Protein AF-A0A7Y0FY25-F1 (afdb_monomer_lite)

Foldseek 3Di:
DDQDPLRVLLLVLLVLLLVLLVVVVPDPDFCPLVLSSLQSLLSSLLSLLVSLVVVLPDDVVNCCDPQHPRALLSSVQVNVVSPQFAALLLLLLSLLSRPCRVVVCSPVPADQDPLGGQPQRPSNDRSVSSSQSSLLSSCSSVVHSPVVCVVSPDPDPGDRDDRDDRPDGDHPVSSVVSNVVSVVVRVVSNVVSVVVSVVVVVVVVD

Structure (mmCIF, N/CA/C/O backbone):
data_AF-A0A7Y0FY25-F1
#
_entry.id   AF-A0A7Y0FY25-F1
#
loop_
_atom_site.group_PDB
_atom_site.id
_atom_site.type_symbol
_atom_site.label_atom_id
_atom_site.label_alt_id
_atom_site.label_comp_id
_atom_site.label_asym_id
_atom_site.label_entity_id
_atom_site.label_seq_id
_atom_site.pdbx_PDB_ins_code
_atom_site.Cartn_x
_atom_site.Cartn_y
_atom_site.Cartn_z
_atom_site.occupancy
_atom_site.B_iso_or_equiv
_atom_site.auth_seq_id
_atom_site.auth_comp_id
_atom_site.auth_asym_id
_atom_site.auth_atom_id
_atom_site.pdbx_PDB_model_num
ATOM 1 N N . MET A 1 1 ? -28.761 5.524 0.143 1.00 46.41 1 MET A N 1
ATOM 2 C CA . MET A 1 1 ? -27.786 5.400 1.252 1.00 46.41 1 MET A CA 1
ATOM 3 C C . MET A 1 1 ? -26.645 6.373 0.974 1.00 46.41 1 MET A C 1
ATOM 5 O O . MET A 1 1 ? -26.103 6.305 -0.122 1.00 46.41 1 MET A O 1
ATOM 9 N N . LYS A 1 2 ? -26.330 7.323 1.867 1.00 54.19 2 LYS A N 1
ATOM 10 C CA . LYS A 1 2 ? -25.178 8.223 1.665 1.00 54.19 2 LYS A CA 1
ATOM 11 C C . LYS A 1 2 ? -23.893 7.428 1.915 1.00 54.19 2 LYS A C 1
ATOM 13 O O . LYS A 1 2 ? -23.775 6.798 2.961 1.00 54.19 2 LYS A O 1
ATOM 18 N N . THR A 1 3 ? -22.966 7.421 0.962 1.00 73.25 3 THR A N 1
ATOM 19 C CA . THR A 1 3 ? -21.646 6.801 1.146 1.00 73.25 3 THR A CA 1
ATOM 20 C C . THR A 1 3 ? -20.878 7.590 2.205 1.00 73.25 3 THR A C 1
ATOM 22 O O . THR A 1 3 ? -20.807 8.815 2.110 1.00 73.25 3 THR A O 1
ATOM 25 N N . SER A 1 4 ? -20.324 6.913 3.214 1.00 86.06 4 SER A N 1
ATOM 26 C CA . SER A 1 4 ? -19.462 7.564 4.205 1.00 86.06 4 SER A CA 1
ATOM 27 C C . SER A 1 4 ? -18.198 8.116 3.540 1.00 86.06 4 SER A C 1
ATOM 29 O O . SER A 1 4 ? -17.791 7.665 2.467 1.00 86.06 4 SER A O 1
ATOM 31 N N . VAL A 1 5 ? -17.545 9.084 4.181 1.00 86.38 5 VAL A N 1
ATOM 32 C CA . VAL A 1 5 ? -16.272 9.638 3.695 1.00 86.38 5 VAL A CA 1
ATOM 33 C C . VAL A 1 5 ? -15.203 8.540 3.570 1.00 86.38 5 VAL A C 1
ATOM 35 O O . VAL A 1 5 ? -14.502 8.479 2.559 1.00 86.38 5 VAL A O 1
ATOM 38 N N . ALA A 1 6 ? -15.133 7.628 4.547 1.00 89.06 6 ALA A N 1
ATOM 39 C CA . ALA A 1 6 ? -14.277 6.441 4.502 1.00 89.06 6 ALA A CA 1
ATOM 40 C C . ALA A 1 6 ? -14.607 5.547 3.293 1.00 89.06 6 ALA A C 1
ATOM 42 O O . ALA A 1 6 ? -13.729 5.240 2.486 1.00 89.06 6 ALA A O 1
ATOM 43 N N . GLY A 1 7 ? -15.889 5.224 3.088 1.00 88.38 7 GLY A N 1
ATOM 44 C CA . GLY A 1 7 ? -16.336 4.394 1.968 1.00 88.38 7 GLY A CA 1
ATOM 45 C C . GLY A 1 7 ? -16.071 5.024 0.596 1.00 88.38 7 GLY A C 1
ATOM 46 O O . GLY A 1 7 ? -15.719 4.322 -0.357 1.00 88.38 7 GLY A O 1
ATOM 47 N N . TYR A 1 8 ? -16.190 6.350 0.477 1.00 90.75 8 TYR A N 1
ATOM 48 C CA . TYR A 1 8 ? -15.835 7.060 -0.751 1.00 90.75 8 TYR A CA 1
ATOM 49 C C . TYR A 1 8 ? -14.328 6.986 -1.011 1.00 90.75 8 TYR A C 1
ATOM 51 O O . TYR A 1 8 ? -13.914 6.661 -2.123 1.00 90.75 8 TYR A O 1
ATOM 59 N N . ARG A 1 9 ? -13.504 7.202 0.020 1.00 93.38 9 ARG A N 1
ATOM 60 C CA . ARG A 1 9 ? -12.042 7.151 -0.088 1.00 93.38 9 ARG A CA 1
ATOM 61 C C . ARG A 1 9 ? -11.535 5.750 -0.453 1.00 93.38 9 ARG A C 1
ATOM 63 O O . ARG A 1 9 ? -10.711 5.635 -1.360 1.00 93.38 9 ARG A O 1
ATOM 70 N N . LEU A 1 10 ? -12.109 4.697 0.133 1.00 94.12 10 LEU A N 1
ATOM 71 C CA . LEU A 1 10 ? -11.835 3.308 -0.256 1.00 94.12 10 LEU A CA 1
ATOM 72 C C . LEU A 1 10 ? -12.249 3.025 -1.711 1.00 94.12 10 LEU A C 1
ATOM 74 O O . LEU A 1 10 ? -11.535 2.350 -2.447 1.00 94.12 10 LEU A O 1
ATOM 78 N N . SER A 1 11 ? -13.368 3.597 -2.167 1.00 92.38 11 SER A N 1
ATOM 79 C CA . SER A 1 11 ? -13.794 3.462 -3.567 1.00 92.38 11 SER A CA 1
ATOM 80 C C . SER A 1 11 ? -12.802 4.109 -4.541 1.00 92.38 11 SER A C 1
ATOM 82 O O . SER A 1 11 ? -12.607 3.595 -5.639 1.00 92.38 11 SER A O 1
ATOM 84 N N . ILE A 1 12 ? -12.160 5.223 -4.165 1.00 94.62 12 ILE A N 1
ATOM 85 C CA . ILE A 1 12 ? -11.091 5.831 -4.973 1.00 94.62 12 ILE A CA 1
ATOM 86 C C . ILE A 1 12 ? -9.836 4.953 -4.948 1.00 94.62 12 ILE A C 1
ATOM 88 O O . ILE A 1 12 ? -9.265 4.707 -6.009 1.00 94.62 12 ILE A O 1
ATOM 92 N N . ALA A 1 13 ? -9.440 4.438 -3.778 1.00 96.50 13 ALA A N 1
ATOM 93 C CA . ALA A 1 13 ? -8.313 3.510 -3.654 1.00 96.50 13 ALA A CA 1
ATOM 94 C C . ALA A 1 13 ? -8.457 2.316 -4.614 1.00 96.50 13 ALA A C 1
ATOM 96 O O . ALA A 1 13 ? -7.538 1.988 -5.362 1.00 96.50 13 ALA A O 1
ATOM 97 N N . MET A 1 14 ? -9.664 1.747 -4.672 1.00 94.19 14 MET A N 1
ATOM 98 C CA . MET A 1 14 ? -9.994 0.660 -5.586 1.00 94.19 14 MET A CA 1
ATOM 99 C C . MET A 1 14 ? -9.879 1.057 -7.063 1.00 94.19 14 MET A C 1
ATOM 101 O O . MET A 1 14 ? -9.397 0.271 -7.869 1.00 94.19 14 MET A O 1
ATOM 105 N N . ARG A 1 15 ? -10.279 2.276 -7.448 1.00 93.69 15 ARG A N 1
ATOM 106 C CA . ARG A 1 15 ? -10.126 2.752 -8.839 1.00 93.69 15 ARG A CA 1
ATOM 107 C C . ARG A 1 15 ? -8.656 2.866 -9.242 1.00 93.69 15 ARG A C 1
ATOM 109 O O . ARG A 1 15 ? -8.313 2.488 -10.360 1.00 93.69 15 ARG A O 1
ATOM 116 N N . TYR A 1 16 ? -7.799 3.346 -8.339 1.00 96.62 16 TYR A N 1
ATOM 117 C CA . TYR A 1 16 ? -6.353 3.394 -8.571 1.00 96.62 16 TYR A CA 1
ATOM 118 C C . TYR A 1 16 ? -5.764 1.992 -8.744 1.00 96.62 16 TYR A C 1
ATOM 120 O O . TYR A 1 16 ? -5.095 1.736 -9.743 1.00 96.62 16 TYR A O 1
ATOM 128 N N . TRP A 1 17 ? -6.080 1.068 -7.834 1.00 95.62 17 TRP A N 1
ATOM 129 C CA . TRP A 1 17 ? -5.620 -0.320 -7.931 1.00 95.62 17 TRP A CA 1
ATOM 130 C C . TRP A 1 17 ? -6.126 -1.016 -9.201 1.00 95.62 17 TRP A C 1
ATOM 132 O O . TRP A 1 17 ? -5.357 -1.652 -9.917 1.00 95.62 17 TRP A O 1
ATOM 142 N N . HIS A 1 18 ? -7.402 -0.830 -9.542 1.00 93.56 18 HIS A N 1
ATOM 143 C CA . HIS A 1 18 ? -7.990 -1.378 -10.761 1.00 93.56 18 HIS A CA 1
ATOM 144 C C . HIS A 1 18 ? -7.296 -0.849 -12.023 1.00 93.56 18 HIS A C 1
ATOM 146 O O . HIS A 1 18 ? -7.063 -1.605 -12.962 1.00 93.56 18 HIS A O 1
ATOM 152 N N . SER A 1 19 ? -6.927 0.433 -12.036 1.00 94.06 19 SER A N 1
ATOM 153 C CA . SER A 1 19 ? -6.164 1.024 -13.141 1.00 94.06 19 SER A CA 1
ATOM 154 C C . SER A 1 19 ? -4.760 0.420 -13.234 1.00 94.06 19 SER A C 1
ATOM 156 O O . SER A 1 19 ? -4.313 0.095 -14.330 1.00 94.06 19 SER A O 1
ATOM 158 N N . ALA A 1 20 ? -4.091 0.197 -12.094 1.00 93.62 20 ALA A N 1
ATOM 159 C CA . ALA A 1 20 ? -2.784 -0.464 -12.060 1.00 93.62 20 ALA A CA 1
ATOM 160 C C . ALA A 1 20 ? -2.860 -1.880 -12.642 1.00 93.62 20 ALA A C 1
ATOM 162 O O . ALA A 1 20 ? -2.018 -2.267 -13.446 1.00 93.62 20 ALA A O 1
ATOM 163 N N . ARG A 1 21 ? -3.920 -2.622 -12.307 1.00 91.75 21 ARG A N 1
ATOM 164 C CA . ARG A 1 21 ? -4.170 -3.955 -12.859 1.00 91.75 21 ARG A CA 1
ATOM 165 C C . ARG A 1 21 ? -4.294 -3.955 -14.385 1.00 91.75 21 ARG A C 1
ATOM 167 O O . ARG A 1 21 ? -3.746 -4.845 -15.026 1.00 91.75 21 ARG A O 1
ATOM 174 N N . ILE A 1 22 ? -5.007 -2.985 -14.962 1.00 92.06 22 ILE A N 1
ATOM 175 C CA . ILE A 1 22 ? -5.156 -2.870 -16.423 1.00 92.06 22 ILE A CA 1
ATOM 176 C C . ILE A 1 22 ? -3.796 -2.612 -17.076 1.00 92.06 22 ILE A C 1
ATOM 178 O O . ILE A 1 22 ? -3.463 -3.270 -18.058 1.00 92.06 22 ILE A O 1
ATOM 182 N N . ILE A 1 23 ? -3.001 -1.691 -16.524 1.00 91.50 23 ILE A N 1
ATOM 183 C CA . ILE A 1 23 ? -1.662 -1.390 -17.049 1.00 91.50 23 ILE A CA 1
ATOM 184 C C . ILE A 1 23 ? -0.772 -2.629 -16.984 1.00 91.50 23 ILE A C 1
ATOM 186 O O . ILE A 1 23 ? -0.148 -2.980 -17.981 1.00 91.50 23 ILE A O 1
ATOM 190 N N . LEU A 1 24 ? -0.757 -3.324 -15.844 1.00 89.81 24 LEU A N 1
ATOM 191 C CA . LEU A 1 24 ? 0.065 -4.517 -15.662 1.00 89.81 24 LEU A CA 1
ATOM 192 C C . LEU A 1 24 ? -0.304 -5.625 -16.657 1.00 89.81 24 LEU A C 1
ATOM 194 O O . LEU A 1 24 ? 0.580 -6.257 -17.221 1.00 89.81 24 LEU A O 1
ATOM 198 N N . ALA A 1 25 ? -1.597 -5.825 -16.925 1.00 89.50 25 ALA A N 1
ATOM 199 C CA . ALA A 1 25 ? -2.067 -6.809 -17.900 1.00 89.50 25 ALA A CA 1
ATOM 200 C C . ALA A 1 25 ? -1.692 -6.470 -19.356 1.00 89.50 25 ALA A C 1
ATOM 202 O O . ALA A 1 25 ? -1.719 -7.351 -20.211 1.00 89.50 25 ALA A O 1
ATOM 203 N N . ASN A 1 26 ? -1.350 -5.209 -19.637 1.00 89.00 26 ASN A N 1
ATOM 204 C CA . ASN A 1 26 ? -0.989 -4.720 -20.968 1.00 89.00 26 ASN A CA 1
ATOM 205 C C . ASN A 1 26 ? 0.505 -4.368 -21.095 1.00 89.00 26 ASN A C 1
ATOM 207 O O . ASN A 1 26 ? 0.910 -3.816 -22.118 1.00 89.00 26 ASN A O 1
ATOM 211 N N . GLN A 1 27 ? 1.333 -4.668 -20.086 1.00 86.75 27 GLN A N 1
ATOM 212 C CA . GLN A 1 27 ? 2.776 -4.446 -20.178 1.00 86.75 27 GLN A CA 1
ATOM 213 C C . GLN A 1 27 ? 3.403 -5.430 -21.174 1.00 86.75 27 GLN A C 1
ATOM 215 O O . GLN A 1 27 ? 3.126 -6.630 -21.140 1.00 86.75 27 GLN A O 1
ATOM 220 N N . ILE A 1 28 ? 4.272 -4.934 -22.052 1.00 85.94 28 ILE A N 1
ATOM 221 C CA . ILE A 1 28 ? 5.017 -5.774 -22.997 1.00 85.94 28 ILE A CA 1
ATOM 222 C C . ILE A 1 28 ? 6.287 -6.286 -22.318 1.00 85.94 28 ILE A C 1
ATOM 224 O O . ILE A 1 28 ? 6.719 -7.417 -22.555 1.00 85.94 28 ILE A O 1
ATOM 228 N N . ARG A 1 29 ? 6.901 -5.451 -21.471 1.00 82.00 29 ARG A N 1
ATOM 229 C CA . ARG A 1 29 ? 8.107 -5.794 -20.711 1.00 82.00 29 ARG A CA 1
ATOM 230 C C . ARG A 1 29 ? 7.885 -5.584 -19.226 1.00 82.00 29 ARG A C 1
ATOM 232 O O . ARG A 1 29 ? 7.163 -4.683 -18.810 1.00 82.00 29 ARG A O 1
ATOM 239 N N . GLN A 1 30 ? 8.575 -6.394 -18.432 1.00 74.75 30 GLN A N 1
ATOM 240 C CA . GLN A 1 30 ? 8.626 -6.197 -16.992 1.00 74.75 30 GLN A CA 1
ATOM 241 C C . GLN A 1 30 ? 9.133 -4.784 -16.682 1.00 74.75 30 GLN A C 1
ATOM 243 O O . GLN A 1 30 ? 10.139 -4.351 -17.252 1.00 74.75 30 GLN A O 1
ATOM 248 N N . SER A 1 31 ? 8.430 -4.084 -15.790 1.00 73.06 31 SER A N 1
ATOM 249 C CA . SER A 1 31 ? 8.782 -2.731 -15.351 1.00 73.06 31 SER A CA 1
ATOM 250 C C . SER A 1 31 ? 8.791 -1.676 -16.469 1.00 73.06 31 SER A C 1
ATOM 252 O O . SER A 1 31 ? 9.374 -0.610 -16.301 1.00 73.06 31 SER A O 1
ATOM 254 N N . GLU A 1 32 ? 8.124 -1.925 -17.604 1.00 79.25 32 GLU A N 1
ATOM 255 C CA . GLU A 1 32 ? 7.934 -0.920 -18.666 1.00 79.25 32 GLU A CA 1
ATOM 256 C C . GLU A 1 32 ? 7.171 0.310 -18.162 1.00 79.25 32 GLU A C 1
ATOM 258 O O . GLU A 1 32 ? 7.456 1.440 -18.548 1.00 79.25 32 GLU A O 1
ATOM 263 N N . PHE A 1 33 ? 6.220 0.075 -17.260 1.00 84.38 33 PHE A N 1
ATOM 264 C CA . PHE A 1 33 ? 5.341 1.085 -16.682 1.00 84.38 33 PHE A CA 1
ATOM 265 C C . PHE A 1 33 ? 5.648 1.329 -15.205 1.00 84.38 33 PHE A C 1
ATOM 267 O O . PHE A 1 33 ? 4.741 1.575 -14.413 1.00 84.38 33 PHE A O 1
ATOM 274 N N . LEU A 1 34 ? 6.923 1.245 -14.834 1.00 83.06 34 LEU A N 1
ATOM 275 C CA . LEU A 1 34 ? 7.387 1.283 -13.453 1.00 83.06 34 LEU A CA 1
ATOM 276 C C . LEU A 1 34 ? 6.848 2.487 -12.657 1.00 83.06 34 LEU A C 1
ATOM 278 O O . LEU A 1 34 ? 6.203 2.316 -11.622 1.00 83.06 34 LEU A O 1
ATOM 282 N N . GLU A 1 35 ? 7.077 3.706 -13.144 1.00 86.44 35 GLU A N 1
ATOM 283 C CA . GLU A 1 35 ? 6.637 4.942 -12.495 1.00 86.44 35 GLU A CA 1
ATOM 284 C C . GLU A 1 35 ? 5.105 5.042 -12.406 1.00 86.44 35 GLU A C 1
ATOM 286 O O . GLU A 1 35 ? 4.590 5.208 -11.293 1.00 86.44 35 GLU A O 1
ATOM 291 N N . PRO A 1 36 ? 4.331 4.898 -13.504 1.00 90.69 36 PRO A N 1
ATOM 292 C CA . PRO A 1 36 ? 2.876 4.968 -13.415 1.00 90.69 36 PRO A CA 1
ATOM 293 C C . PRO A 1 36 ? 2.271 3.842 -12.565 1.00 90.69 36 PRO A C 1
ATOM 295 O O . PRO A 1 36 ? 1.351 4.114 -11.793 1.00 90.69 36 PRO A O 1
ATOM 298 N N . LEU A 1 37 ? 2.787 2.609 -12.623 1.00 91.25 37 LEU A N 1
ATOM 299 C CA . LEU A 1 37 ? 2.332 1.524 -11.743 1.00 91.25 37 LEU A CA 1
ATOM 300 C C . LEU A 1 37 ? 2.618 1.847 -10.276 1.00 91.25 37 LEU A C 1
ATOM 302 O O . LEU A 1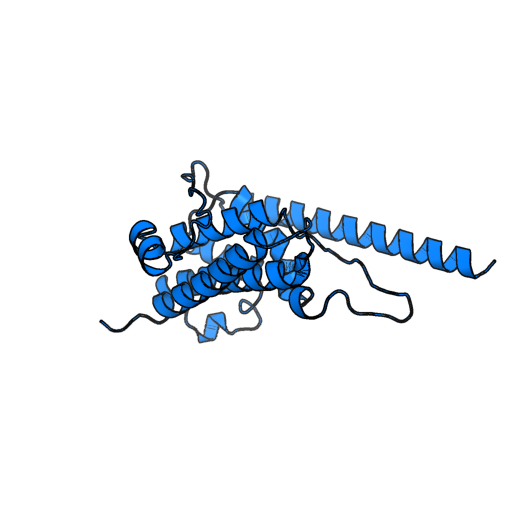 37 ? 1.703 1.796 -9.449 1.00 91.25 37 LEU A O 1
ATOM 306 N N . GLY A 1 38 ? 3.845 2.266 -9.961 1.00 90.00 38 GLY A N 1
ATOM 307 C CA . GLY A 1 38 ? 4.227 2.687 -8.616 1.00 90.00 38 GLY A CA 1
ATOM 308 C C . GLY A 1 38 ? 3.358 3.834 -8.093 1.00 90.00 38 GLY A C 1
ATOM 309 O O . GLY A 1 38 ? 2.955 3.830 -6.927 1.00 90.00 38 GLY A O 1
ATOM 310 N N . PHE A 1 39 ? 3.012 4.803 -8.946 1.00 92.19 39 PHE A N 1
ATOM 311 C CA . PHE A 1 39 ? 2.122 5.908 -8.586 1.00 92.19 39 PHE A CA 1
ATOM 312 C C . PHE A 1 39 ? 0.722 5.403 -8.233 1.00 92.19 39 PHE A C 1
ATOM 314 O O . PHE A 1 39 ? 0.190 5.749 -7.177 1.00 92.19 39 PHE A O 1
ATOM 321 N N . LEU A 1 40 ? 0.127 4.575 -9.094 1.00 95.50 40 LEU A N 1
ATOM 322 C CA . LEU A 1 40 ? -1.225 4.056 -8.889 1.00 95.50 40 LEU A CA 1
ATOM 323 C C . LEU A 1 40 ? -1.304 3.181 -7.630 1.00 95.50 40 LEU A C 1
ATOM 325 O O . LEU A 1 40 ? -2.227 3.345 -6.831 1.00 95.50 40 LEU A O 1
ATOM 329 N N . LEU A 1 41 ? -0.323 2.302 -7.411 1.00 95.00 41 LEU A N 1
ATOM 330 C CA . LEU A 1 41 ? -0.272 1.428 -6.236 1.00 95.00 41 LEU A CA 1
ATOM 331 C C . LEU A 1 41 ? -0.002 2.207 -4.940 1.00 95.00 41 LEU A C 1
ATOM 333 O O . LEU A 1 41 ? -0.662 1.954 -3.927 1.00 95.00 41 LEU A O 1
ATOM 337 N N . GLY A 1 42 ? 0.888 3.204 -4.971 1.00 94.00 42 GLY A N 1
ATOM 338 C CA . GLY A 1 42 ? 1.130 4.104 -3.838 1.00 94.00 42 GLY A CA 1
ATOM 339 C C . GLY A 1 42 ? -0.118 4.904 -3.454 1.00 94.00 42 GLY A C 1
ATOM 340 O O . GLY A 1 42 ? -0.500 4.941 -2.284 1.00 94.00 42 GLY A O 1
ATOM 341 N N . MET A 1 43 ? -0.824 5.463 -4.444 1.00 95.75 43 MET A N 1
ATOM 342 C CA . MET A 1 43 ? -2.083 6.187 -4.229 1.00 95.75 43 MET A CA 1
ATOM 343 C C . MET A 1 43 ? -3.203 5.281 -3.712 1.00 95.75 43 MET A C 1
ATOM 345 O O . MET A 1 43 ? -3.922 5.668 -2.789 1.00 95.75 43 MET A O 1
ATOM 349 N N . ALA A 1 44 ? -3.350 4.076 -4.272 1.00 97.06 44 ALA A N 1
ATOM 350 C CA . ALA A 1 44 ? -4.309 3.091 -3.779 1.00 97.06 44 ALA A CA 1
ATOM 351 C C . ALA A 1 44 ? -4.044 2.758 -2.303 1.00 97.06 44 ALA A C 1
ATOM 353 O O . ALA A 1 44 ? -4.959 2.814 -1.482 1.00 97.06 44 ALA A O 1
ATOM 354 N N . THR A 1 45 ? -2.781 2.505 -1.956 1.00 97.31 45 THR A N 1
ATOM 355 C CA . THR A 1 45 ? -2.346 2.203 -0.586 1.00 97.31 45 THR A CA 1
ATOM 356 C C . THR A 1 45 ? -2.624 3.365 0.368 1.00 97.31 45 THR A C 1
ATOM 358 O O . THR A 1 45 ? -3.259 3.168 1.403 1.00 97.31 45 THR A O 1
ATOM 361 N N . GLU A 1 46 ? -2.211 4.589 0.016 1.00 97.12 46 GLU A N 1
ATOM 362 C CA . GLU A 1 46 ? -2.427 5.784 0.845 1.00 97.12 46 GLU A CA 1
ATOM 363 C C . GLU A 1 46 ? -3.916 5.983 1.155 1.00 97.12 46 GLU A C 1
ATOM 365 O O . GLU A 1 46 ? -4.310 6.204 2.303 1.00 97.12 46 GLU A O 1
ATOM 370 N N . LEU A 1 47 ? -4.761 5.896 0.125 1.00 97.19 47 LEU A N 1
ATOM 371 C CA . LEU A 1 47 ? -6.194 6.127 0.258 1.00 97.19 47 LEU A CA 1
ATOM 372 C C . LEU A 1 47 ? -6.888 5.008 1.034 1.00 97.19 47 LEU A C 1
ATOM 374 O O . LEU A 1 47 ? -7.789 5.311 1.815 1.00 97.19 47 LEU A O 1
ATOM 378 N N . ALA A 1 48 ? -6.466 3.754 0.865 1.00 97.81 48 ALA A N 1
ATOM 379 C CA . ALA A 1 48 ? -6.992 2.630 1.631 1.00 97.81 48 ALA A CA 1
ATOM 380 C C . ALA A 1 48 ? -6.684 2.796 3.129 1.00 97.81 48 ALA A C 1
ATOM 382 O O . ALA A 1 48 ? -7.608 2.800 3.941 1.00 97.81 48 ALA A O 1
ATOM 383 N N . LEU A 1 49 ? -5.422 3.054 3.494 1.00 97.88 49 LEU A N 1
ATOM 384 C CA . LEU A 1 49 ? -5.020 3.269 4.892 1.00 97.88 49 LEU A CA 1
ATOM 385 C C . LEU A 1 49 ? -5.746 4.470 5.519 1.00 97.88 49 LEU A C 1
ATOM 387 O O . LEU A 1 49 ? -6.253 4.394 6.636 1.00 97.88 49 LEU A O 1
ATOM 391 N N . LYS A 1 50 ? -5.879 5.578 4.779 1.00 96.94 50 LYS A N 1
ATOM 392 C CA . LYS A 1 50 ? -6.674 6.728 5.235 1.00 96.94 50 LYS A CA 1
ATOM 393 C C . LYS A 1 50 ? -8.151 6.383 5.415 1.00 96.94 50 LYS A C 1
ATOM 395 O O . LYS A 1 50 ? -8.769 6.898 6.342 1.00 96.94 50 LYS A O 1
ATOM 400 N N . ALA A 1 51 ? -8.729 5.566 4.533 1.00 96.44 51 ALA A N 1
ATOM 401 C CA . ALA A 1 51 ? -10.115 5.124 4.659 1.00 96.44 51 ALA A CA 1
ATOM 402 C C . ALA A 1 51 ? -10.323 4.312 5.942 1.00 96.44 51 ALA A C 1
ATOM 404 O O . ALA A 1 51 ? -11.274 4.597 6.663 1.00 96.44 51 ALA A O 1
ATOM 405 N N . TYR A 1 52 ? -9.401 3.396 6.258 1.00 97.25 52 TYR A N 1
ATOM 406 C CA . TYR A 1 52 ? -9.412 2.649 7.517 1.00 97.25 52 TYR A CA 1
ATOM 407 C C . TYR A 1 52 ? -9.377 3.589 8.729 1.00 97.25 52 TYR A C 1
ATOM 409 O O . TYR A 1 52 ? -10.269 3.550 9.567 1.00 97.25 52 TYR A O 1
ATOM 417 N N . LEU A 1 53 ? -8.413 4.516 8.772 1.00 96.31 53 LEU A N 1
ATOM 418 C CA . LEU A 1 53 ? -8.275 5.454 9.892 1.00 96.31 53 LEU A CA 1
ATOM 419 C C . LEU A 1 53 ? -9.505 6.353 10.085 1.00 96.31 53 LEU A C 1
ATOM 421 O O . LEU A 1 53 ? -9.847 6.699 11.214 1.00 96.31 53 LEU A O 1
ATOM 425 N N . LEU A 1 54 ? -10.183 6.738 9.001 1.00 95.56 54 LEU A N 1
ATOM 426 C CA . LEU A 1 54 ? -11.441 7.489 9.089 1.00 95.56 54 LEU A CA 1
ATOM 427 C C . LEU A 1 54 ? -12.558 6.665 9.714 1.00 95.56 54 LEU A C 1
ATOM 429 O O . LEU A 1 54 ? -13.331 7.205 10.502 1.00 95.56 54 LEU A O 1
ATOM 433 N N . ASP A 1 55 ? -12.642 5.385 9.361 1.00 94.75 55 ASP A N 1
ATOM 434 C CA . ASP A 1 55 ? -13.642 4.468 9.906 1.00 94.75 55 ASP A CA 1
ATOM 435 C C . ASP A 1 55 ? -13.402 4.206 11.402 1.00 94.75 55 ASP A C 1
ATOM 437 O O . ASP A 1 55 ? -14.347 4.134 12.183 1.00 94.75 55 ASP A O 1
ATOM 441 N N . THR A 1 56 ? -12.135 4.218 11.835 1.00 94.12 56 THR A N 1
ATOM 442 C CA . THR A 1 56 ? -11.752 4.154 13.255 1.00 94.12 56 THR A CA 1
ATOM 443 C C . THR A 1 56 ? -11.833 5.504 13.988 1.00 94.12 56 THR A C 1
ATOM 445 O O . THR A 1 56 ? -11.441 5.595 15.150 1.00 94.12 56 THR A O 1
ATOM 448 N N . GL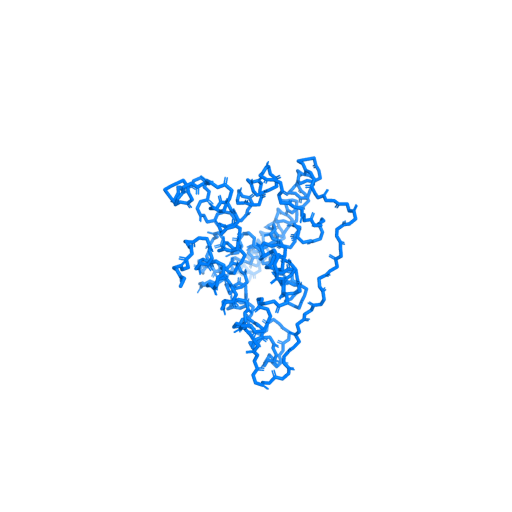Y A 1 57 ? -12.312 6.574 13.340 1.00 93.31 57 GLY A N 1
ATOM 449 C CA . GLY A 1 57 ? -12.589 7.872 13.973 1.00 93.31 57 GLY A CA 1
ATOM 450 C C . GLY A 1 57 ? -11.498 8.948 13.857 1.00 93.31 57 GLY A C 1
ATOM 451 O O . GLY A 1 57 ? -11.645 10.031 14.430 1.00 93.31 57 GLY A O 1
ATOM 452 N N . VAL A 1 58 ? -10.418 8.720 13.103 1.00 93.25 58 VAL A N 1
ATOM 453 C CA . VAL A 1 58 ? -9.404 9.755 12.831 1.00 93.25 58 VAL A CA 1
ATOM 454 C C . VAL A 1 58 ? -9.978 10.807 11.882 1.00 93.25 58 VAL A C 1
ATOM 456 O O . VAL A 1 58 ? -10.500 10.498 10.818 1.00 93.25 58 VAL A O 1
ATOM 459 N N . THR A 1 59 ? -9.859 12.086 12.237 1.00 91.62 59 THR A N 1
ATOM 460 C CA . THR A 1 59 ? -10.434 13.178 11.431 1.00 91.62 59 THR A CA 1
ATOM 461 C C . THR A 1 59 ? -9.663 13.439 10.132 1.00 91.62 59 THR A C 1
ATOM 463 O O . THR A 1 59 ? -8.438 13.311 10.082 1.00 91.62 59 THR A O 1
ATOM 466 N N . GLU A 1 60 ? -10.348 13.934 9.092 1.00 90.31 60 GLU A N 1
ATOM 467 C CA . GLU A 1 60 ? -9.687 14.347 7.839 1.00 90.31 60 GLU A CA 1
ATOM 468 C C . GLU A 1 60 ? -8.594 15.397 8.065 1.00 90.31 60 GLU A C 1
ATOM 470 O O . GLU A 1 60 ? -7.539 15.342 7.437 1.00 90.31 60 GLU A O 1
ATOM 475 N N . LYS A 1 61 ? -8.809 16.324 9.007 1.00 88.69 61 LYS A N 1
ATOM 476 C CA . LYS A 1 61 ? -7.820 17.347 9.370 1.00 88.69 61 LYS A CA 1
ATOM 477 C C . LYS A 1 61 ? -6.523 16.724 9.895 1.00 88.69 61 LYS A C 1
ATOM 479 O O . LYS A 1 61 ? -5.442 17.199 9.555 1.00 88.69 61 LYS A O 1
ATOM 484 N N . ALA A 1 62 ? -6.616 15.664 10.700 1.00 87.81 62 ALA A N 1
ATOM 485 C CA . ALA A 1 62 ? -5.443 14.939 11.184 1.00 87.81 62 ALA A CA 1
ATOM 486 C C . ALA A 1 62 ? -4.727 14.202 10.039 1.00 87.81 62 ALA A C 1
ATOM 488 O O . ALA A 1 62 ? -3.501 14.283 9.925 1.00 87.81 62 ALA A O 1
ATOM 489 N N . LEU A 1 63 ? -5.493 13.574 9.139 1.00 88.62 63 LEU A N 1
ATOM 490 C CA . LEU A 1 63 ? -4.966 12.880 7.958 1.00 88.62 63 LEU A CA 1
ATOM 491 C C . LEU A 1 63 ? -4.389 13.813 6.887 1.00 88.62 63 LEU A C 1
ATOM 493 O O . LEU A 1 63 ? -3.636 13.353 6.038 1.00 88.62 63 LEU A O 1
ATOM 497 N N . ALA A 1 64 ? -4.719 15.102 6.902 1.00 85.38 64 ALA A N 1
ATOM 498 C CA . ALA A 1 64 ? -4.122 16.111 6.026 1.00 85.38 64 ALA A CA 1
ATOM 499 C C . ALA A 1 64 ? -2.848 16.746 6.619 1.00 85.38 64 ALA A C 1
ATOM 501 O O . ALA A 1 64 ? -2.202 17.572 5.975 1.00 85.38 64 ALA A O 1
ATOM 502 N N . SER A 1 65 ? -2.477 16.399 7.856 1.00 82.94 65 SER A N 1
ATOM 503 C CA . SER A 1 65 ? -1.308 16.982 8.516 1.00 82.94 65 SER A CA 1
ATOM 504 C C . SER A 1 65 ? 0.005 16.522 7.874 1.00 82.94 65 SER A C 1
ATOM 506 O O . SER A 1 65 ? 0.121 15.386 7.425 1.00 82.94 65 SER A O 1
ATOM 508 N N . LYS A 1 66 ? 1.052 17.359 7.923 1.00 66.88 66 LYS A N 1
ATOM 509 C CA . LYS A 1 66 ? 2.399 16.994 7.433 1.00 66.88 66 LYS A CA 1
ATOM 510 C C . LYS A 1 66 ? 2.989 15.743 8.103 1.00 66.88 66 LYS A C 1
ATOM 512 O O . LYS A 1 66 ? 3.881 15.129 7.536 1.00 66.88 66 LYS A O 1
ATOM 517 N N . LYS A 1 67 ? 2.517 15.381 9.303 1.00 69.62 67 LYS A N 1
ATOM 518 C CA . LYS A 1 67 ? 3.024 14.233 10.073 1.00 69.62 67 LYS A CA 1
ATOM 519 C C . LYS A 1 67 ? 2.520 12.884 9.555 1.00 69.62 67 LYS A C 1
ATOM 521 O O . LYS A 1 67 ? 3.205 11.889 9.736 1.00 69.62 67 LYS A O 1
ATOM 526 N N . ILE A 1 68 ? 1.331 12.853 8.954 1.00 71.88 68 ILE A N 1
ATOM 527 C CA . ILE A 1 68 ? 0.662 11.613 8.526 1.00 71.88 68 ILE A CA 1
ATOM 528 C C . ILE A 1 68 ? 0.416 11.620 7.012 1.00 71.88 68 ILE A C 1
ATOM 530 O O . ILE A 1 68 ? 0.407 10.576 6.371 1.00 71.88 68 ILE A O 1
ATOM 534 N N . GLY A 1 69 ? 0.222 12.800 6.424 1.00 73.81 69 GLY A N 1
ATOM 535 C CA . GLY A 1 69 ? -0.642 12.949 5.264 1.00 73.81 69 GLY A CA 1
ATOM 536 C C . GLY A 1 69 ? -0.221 12.237 3.991 1.00 73.81 69 GLY A C 1
ATOM 537 O O . GLY A 1 69 ? -1.107 11.876 3.232 1.00 73.81 69 GLY A O 1
ATOM 538 N N . HIS A 1 70 ? 1.061 11.977 3.761 1.00 82.00 70 HIS A N 1
ATOM 539 C CA . HIS A 1 70 ? 1.516 11.267 2.556 1.00 82.00 70 HIS A CA 1
ATOM 540 C C . HIS A 1 70 ? 2.573 10.200 2.851 1.00 82.00 70 HIS A C 1
ATOM 542 O O . HIS A 1 70 ? 3.148 9.620 1.934 1.00 82.00 70 HIS A O 1
ATOM 548 N N . ASP A 1 71 ? 2.849 9.937 4.128 1.00 91.50 71 ASP A N 1
ATOM 549 C CA . ASP A 1 71 ? 3.854 8.958 4.520 1.00 91.50 71 ASP A CA 1
ATOM 550 C C . ASP A 1 71 ? 3.179 7.606 4.774 1.00 91.50 71 ASP A C 1
ATOM 552 O O . ASP A 1 71 ? 2.510 7.410 5.791 1.00 91.50 71 ASP A O 1
ATOM 556 N N . LEU A 1 72 ? 3.374 6.661 3.848 1.00 93.94 72 LEU A N 1
ATOM 557 C CA . LEU A 1 72 ? 2.822 5.308 3.954 1.00 93.94 72 LEU A CA 1
ATOM 558 C C . LEU A 1 72 ? 3.267 4.590 5.236 1.00 93.94 72 LEU A C 1
ATOM 560 O O . LEU A 1 72 ? 2.482 3.836 5.807 1.00 93.94 72 LEU A O 1
ATOM 564 N N . ARG A 1 73 ? 4.483 4.857 5.736 1.00 94.69 73 ARG A N 1
ATOM 565 C CA . ARG A 1 73 ? 4.973 4.291 7.004 1.00 94.69 73 ARG A CA 1
ATOM 566 C C . ARG A 1 73 ? 4.185 4.845 8.184 1.00 94.69 73 ARG A C 1
ATOM 568 O O . ARG A 1 73 ? 3.760 4.083 9.049 1.00 94.69 73 ARG A O 1
ATOM 575 N N . ALA A 1 74 ? 3.971 6.160 8.216 1.00 95.12 74 ALA A N 1
ATOM 576 C CA . ALA A 1 74 ? 3.191 6.793 9.276 1.00 95.12 74 ALA A CA 1
ATOM 577 C C . ALA A 1 74 ? 1.740 6.290 9.270 1.00 95.12 74 ALA A C 1
ATOM 579 O O . ALA A 1 74 ? 1.221 5.910 10.316 1.00 95.12 74 ALA A O 1
ATOM 580 N N . LEU A 1 75 ? 1.115 6.214 8.091 1.00 96.75 75 LEU A N 1
ATOM 581 C CA . LEU A 1 75 ? -0.240 5.684 7.933 1.00 96.75 75 LEU A CA 1
ATOM 582 C C . LEU A 1 75 ? -0.349 4.226 8.394 1.00 96.75 75 LEU A C 1
ATOM 584 O O . LEU A 1 75 ? -1.263 3.901 9.148 1.00 96.75 75 LEU A O 1
ATOM 588 N N . LEU A 1 76 ? 0.588 3.365 7.986 1.00 97.56 76 LEU A N 1
ATOM 589 C CA . LEU A 1 76 ? 0.595 1.953 8.369 1.00 97.56 76 LEU A CA 1
ATOM 590 C C . LEU A 1 76 ? 0.744 1.775 9.887 1.00 97.56 76 LEU A C 1
ATOM 592 O O . LEU A 1 76 ? -0.011 1.009 10.482 1.00 97.56 76 LEU A O 1
ATOM 596 N N . ARG A 1 77 ? 1.659 2.523 10.523 1.00 96.81 77 ARG A N 1
ATOM 597 C CA . ARG A 1 77 ? 1.829 2.525 11.987 1.00 96.81 77 ARG A CA 1
ATOM 598 C C . ARG A 1 77 ? 0.531 2.866 12.711 1.00 96.81 77 ARG A C 1
ATOM 600 O O . ARG A 1 77 ? 0.167 2.164 13.650 1.00 96.81 77 ARG A O 1
ATOM 607 N N . GLU A 1 78 ? -0.159 3.927 12.293 1.00 96.44 78 GLU A N 1
ATOM 608 C CA . GLU A 1 78 ? -1.430 4.307 12.922 1.00 96.44 78 GLU A CA 1
ATOM 609 C C . GLU A 1 78 ? -2.526 3.263 12.668 1.00 96.44 78 GLU A C 1
ATOM 611 O O . GLU A 1 78 ? -3.289 2.963 13.580 1.00 96.44 78 GLU A O 1
ATOM 616 N N . CYS A 1 79 ? -2.581 2.655 11.476 1.00 97.19 79 CYS A N 1
ATOM 617 C CA . CYS A 1 79 ? -3.557 1.599 11.190 1.00 97.19 79 CYS A CA 1
ATOM 618 C C . CYS A 1 79 ? -3.341 0.373 12.084 1.00 97.19 79 CYS A C 1
ATOM 620 O O . CYS A 1 79 ? -4.302 -0.121 12.666 1.00 97.19 79 CYS A O 1
ATOM 622 N N . ILE A 1 80 ? -2.092 -0.082 12.241 1.00 97.75 80 ILE A N 1
ATOM 623 C CA . ILE A 1 80 ? -1.747 -1.213 13.119 1.00 97.75 80 ILE A CA 1
ATOM 624 C C . ILE A 1 80 ? -2.094 -0.887 14.577 1.00 97.75 80 ILE A C 1
ATOM 626 O O . ILE A 1 80 ? -2.710 -1.700 15.259 1.00 97.75 80 ILE A O 1
ATOM 630 N N . ARG A 1 81 ? -1.791 0.329 15.058 1.00 96.62 81 ARG A N 1
ATOM 631 C CA . ARG A 1 81 ? -2.209 0.766 16.408 1.00 96.62 81 ARG A CA 1
ATOM 632 C C . ARG A 1 81 ? -3.727 0.803 16.578 1.00 96.62 81 ARG A C 1
ATOM 634 O O . ARG A 1 81 ? -4.215 0.555 17.674 1.00 96.62 81 ARG A O 1
ATOM 641 N N . ALA A 1 82 ? -4.455 1.113 15.510 1.00 96.12 82 ALA A N 1
ATOM 642 C CA . ALA A 1 82 ? -5.911 1.088 15.460 1.00 96.12 82 ALA A CA 1
ATOM 643 C C . ALA A 1 82 ? -6.486 -0.312 15.148 1.00 96.12 82 ALA A C 1
ATOM 645 O O . ALA A 1 82 ? -7.676 -0.427 14.858 1.00 96.12 82 ALA A O 1
ATOM 646 N N . GLY A 1 83 ? -5.671 -1.372 15.197 1.00 96.94 83 GLY A N 1
ATOM 647 C CA . GLY A 1 83 ? -6.121 -2.764 15.107 1.00 96.94 83 GLY A CA 1
ATOM 648 C C . GLY A 1 83 ? -6.160 -3.369 13.703 1.00 96.94 83 GLY A C 1
ATOM 649 O O . GLY A 1 83 ? -6.770 -4.419 13.531 1.00 96.94 83 GLY A O 1
ATOM 650 N N . LEU A 1 84 ? -5.537 -2.745 12.694 1.00 97.44 84 LEU A N 1
ATOM 651 C CA . LEU A 1 84 ? -5.454 -3.346 11.361 1.00 97.44 84 LEU A CA 1
ATOM 652 C C . LEU A 1 84 ? -4.595 -4.616 11.405 1.00 97.44 84 LEU A C 1
ATOM 654 O O . LEU A 1 84 ? -3.380 -4.545 11.594 1.00 97.44 84 LEU A O 1
ATOM 658 N N . GLU A 1 85 ? -5.212 -5.764 11.140 1.00 97.19 85 GLU A N 1
ATOM 659 C CA . GLU A 1 85 ? -4.506 -7.032 10.974 1.00 97.19 85 GLU A CA 1
ATOM 660 C C . GLU A 1 85 ? -3.945 -7.165 9.553 1.00 97.19 85 GLU A C 1
ATOM 662 O O . GLU A 1 85 ? -4.682 -7.255 8.564 1.00 97.19 85 GLU A O 1
ATOM 667 N N . ILE A 1 86 ? -2.618 -7.199 9.452 1.00 97.31 86 ILE A N 1
ATOM 668 C CA . ILE A 1 86 ? -1.870 -7.262 8.195 1.00 97.31 86 ILE A CA 1
ATOM 669 C C . ILE A 1 86 ? -0.676 -8.212 8.349 1.00 97.31 86 ILE A C 1
ATOM 671 O O . ILE A 1 86 ? -0.082 -8.291 9.426 1.00 97.31 86 ILE A O 1
ATOM 675 N N . ALA A 1 87 ? -0.328 -8.947 7.294 1.00 97.00 87 ALA A N 1
ATOM 676 C CA . ALA A 1 87 ? 0.795 -9.880 7.302 1.00 97.00 87 ALA A CA 1
ATOM 677 C C . ALA A 1 87 ? 2.154 -9.166 7.087 1.00 97.00 87 ALA A C 1
ATOM 679 O O . ALA A 1 87 ? 2.209 -8.097 6.467 1.00 97.00 87 ALA A O 1
ATOM 680 N N . PRO A 1 88 ? 3.287 -9.750 7.530 1.00 96.25 88 PRO A N 1
ATOM 681 C CA . PRO A 1 88 ? 4.608 -9.126 7.393 1.00 96.25 88 PRO A CA 1
ATOM 682 C C . PRO A 1 88 ? 5.024 -8.806 5.951 1.00 96.25 88 PRO A C 1
ATOM 684 O O . PRO A 1 88 ? 5.652 -7.776 5.697 1.00 96.25 88 PRO A O 1
ATOM 687 N N . ASN A 1 89 ? 4.667 -9.656 4.988 1.00 93.38 89 ASN A N 1
ATOM 688 C CA . ASN A 1 89 ? 4.945 -9.443 3.565 1.00 93.38 89 ASN A CA 1
ATOM 689 C C . ASN A 1 89 ? 4.126 -8.278 2.979 1.00 93.38 89 ASN A C 1
ATOM 691 O O . ASN A 1 89 ? 4.658 -7.488 2.198 1.00 93.38 89 ASN A O 1
ATOM 695 N N . GLU A 1 90 ? 2.866 -8.136 3.388 1.00 95.19 90 GLU A N 1
ATOM 696 C CA . GLU A 1 90 ? 1.994 -7.021 3.002 1.00 95.19 90 GLU A CA 1
ATOM 697 C C . GLU A 1 90 ? 2.522 -5.698 3.572 1.00 95.19 90 GLU A C 1
ATOM 699 O O . GLU A 1 90 ? 2.712 -4.731 2.831 1.00 95.19 90 GLU A O 1
ATOM 704 N N . ALA A 1 91 ? 2.859 -5.675 4.867 1.00 96.69 91 ALA A N 1
ATOM 705 C CA . ALA A 1 91 ? 3.472 -4.519 5.520 1.00 96.69 91 ALA A CA 1
ATOM 706 C C . ALA A 1 91 ? 4.808 -4.139 4.860 1.00 96.69 91 ALA A C 1
ATOM 708 O O . ALA A 1 91 ? 5.037 -2.973 4.537 1.00 96.69 91 ALA A O 1
ATOM 709 N N . SER A 1 92 ? 5.664 -5.126 4.576 1.00 94.19 92 SER A N 1
ATOM 710 C CA . SER A 1 92 ? 6.926 -4.912 3.858 1.00 94.19 92 SER A CA 1
ATOM 711 C C . SER A 1 92 ? 6.706 -4.297 2.478 1.00 94.19 92 SER A C 1
ATOM 713 O O . SER A 1 92 ? 7.459 -3.415 2.071 1.00 94.19 92 SER A O 1
ATOM 715 N N . CYS A 1 93 ? 5.675 -4.731 1.750 1.00 93.44 93 CYS A N 1
ATOM 716 C CA . CYS A 1 93 ? 5.335 -4.170 0.446 1.00 93.44 93 CYS A CA 1
ATOM 717 C C . CYS A 1 93 ? 4.961 -2.685 0.544 1.00 93.44 93 CYS A C 1
ATOM 719 O O . CYS A 1 93 ? 5.479 -1.870 -0.218 1.00 93.44 93 CYS A O 1
ATOM 721 N N . ILE A 1 94 ? 4.123 -2.319 1.518 1.00 94.69 94 ILE A N 1
ATOM 722 C CA . ILE A 1 94 ? 3.745 -0.921 1.780 1.00 94.69 94 ILE A CA 1
ATOM 723 C C . ILE A 1 94 ? 4.981 -0.077 2.117 1.00 94.69 94 ILE A C 1
ATOM 725 O O . ILE A 1 94 ? 5.153 1.020 1.582 1.00 94.69 94 ILE A O 1
ATOM 729 N N . LEU A 1 95 ? 5.866 -0.598 2.972 1.00 92.94 95 LEU A N 1
ATOM 730 C CA . LEU A 1 95 ? 7.093 0.092 3.372 1.00 92.94 95 LEU A CA 1
ATOM 731 C C . LEU A 1 95 ? 8.071 0.282 2.205 1.00 92.94 95 LEU A C 1
ATOM 733 O O . LEU A 1 95 ? 8.694 1.339 2.123 1.00 92.94 95 LEU A O 1
ATOM 737 N N . ASN A 1 96 ? 8.176 -0.685 1.288 1.00 89.50 96 ASN A N 1
ATOM 738 C CA . ASN A 1 96 ? 9.007 -0.556 0.085 1.00 89.50 96 ASN A CA 1
ATOM 739 C C . ASN A 1 96 ? 8.504 0.552 -0.853 1.00 89.50 96 ASN A C 1
ATOM 741 O O . ASN A 1 96 ? 9.306 1.328 -1.365 1.00 89.50 96 ASN A O 1
ATOM 745 N N . MET A 1 97 ? 7.183 0.690 -1.023 1.00 89.88 97 MET A N 1
ATOM 746 C CA . MET A 1 97 ? 6.596 1.734 -1.879 1.00 89.88 97 MET A CA 1
ATOM 747 C C . MET A 1 97 ? 6.747 3.154 -1.310 1.00 89.88 97 MET A C 1
ATOM 749 O O . MET A 1 97 ? 6.601 4.134 -2.045 1.00 89.88 97 MET A O 1
ATOM 753 N N . ARG A 1 98 ? 7.024 3.283 -0.004 1.00 89.81 98 ARG A N 1
ATOM 754 C CA . ARG A 1 98 ? 7.037 4.563 0.715 1.00 89.81 98 ARG A CA 1
ATOM 755 C C . ARG A 1 98 ? 7.938 5.596 0.054 1.00 89.81 98 ARG A C 1
ATOM 757 O O . ARG A 1 98 ? 7.485 6.711 -0.172 1.00 89.81 98 ARG A O 1
ATOM 764 N N . GLU A 1 99 ? 9.198 5.257 -0.206 1.00 85.25 99 GLU A N 1
ATOM 765 C CA . GLU A 1 99 ? 10.197 6.255 -0.606 1.00 85.25 99 GLU A CA 1
ATOM 766 C C . GLU A 1 99 ? 9.853 6.875 -1.962 1.00 85.25 99 GLU A C 1
ATOM 768 O O . GLU A 1 99 ? 9.798 8.098 -2.094 1.00 85.25 99 GLU A O 1
ATOM 773 N N . ALA A 1 100 ? 9.510 6.035 -2.941 1.00 83.06 100 ALA A N 1
ATOM 774 C CA . ALA A 1 100 ? 9.132 6.480 -4.277 1.00 83.06 100 ALA A CA 1
ATOM 775 C C . ALA A 1 100 ? 7.814 7.282 -4.291 1.00 83.06 100 ALA A C 1
ATOM 777 O O . ALA A 1 100 ? 7.656 8.231 -5.065 1.00 83.06 100 ALA A O 1
ATOM 778 N N . HIS A 1 101 ? 6.874 6.938 -3.404 1.00 87.25 101 HIS A N 1
ATOM 779 C CA . HIS A 1 101 ? 5.625 7.681 -3.217 1.00 87.25 101 HIS A CA 1
ATOM 780 C C . HIS A 1 101 ? 5.857 9.047 -2.556 1.00 87.25 101 HIS A C 1
ATOM 782 O O . HIS A 1 101 ? 5.365 10.074 -3.036 1.00 87.25 101 HIS A O 1
ATOM 788 N N . PHE A 1 102 ? 6.646 9.064 -1.480 1.00 85.88 102 PHE A N 1
ATOM 789 C CA . PHE A 1 102 ? 6.892 10.238 -0.645 1.00 85.88 102 PHE A CA 1
ATOM 790 C C . PHE A 1 102 ? 7.743 11.300 -1.350 1.00 85.88 102 PHE A C 1
ATOM 792 O O . PHE A 1 102 ? 7.453 12.489 -1.247 1.00 85.88 102 PHE A O 1
ATOM 799 N N . THR A 1 103 ? 8.754 10.877 -2.111 1.00 83.38 103 THR A N 1
ATOM 800 C CA . THR A 1 103 ? 9.641 11.770 -2.884 1.00 83.38 103 THR A CA 1
ATOM 801 C C . THR A 1 103 ? 9.064 12.184 -4.237 1.00 83.38 103 THR A C 1
ATOM 803 O O . THR A 1 103 ? 9.689 12.947 -4.968 1.00 83.38 103 THR A O 1
ATOM 806 N N . HIS A 1 104 ? 7.869 11.692 -4.584 1.00 85.12 104 HIS A N 1
ATOM 807 C CA . HIS A 1 104 ? 7.232 11.884 -5.889 1.00 85.12 104 HIS A CA 1
ATOM 808 C C . HIS A 1 104 ? 8.025 11.320 -7.080 1.00 85.12 104 HIS A C 1
ATOM 810 O O . HIS A 1 104 ? 7.729 11.675 -8.223 1.00 85.12 104 HIS A O 1
ATOM 816 N N . PHE A 1 105 ? 8.957 10.392 -6.838 1.00 83.62 105 PHE A N 1
ATOM 817 C CA . PHE A 1 105 ? 9.682 9.670 -7.886 1.00 83.62 105 PHE A CA 1
ATOM 818 C C . PHE A 1 105 ? 8.725 9.058 -8.915 1.00 83.62 105 PHE A C 1
ATOM 820 O O . PHE A 1 105 ? 8.892 9.257 -10.111 1.00 83.62 105 PHE A O 1
ATOM 827 N N . ASN A 1 106 ? 7.640 8.421 -8.464 1.00 84.38 106 ASN A N 1
ATOM 828 C CA . ASN A 1 106 ? 6.662 7.793 -9.362 1.00 84.38 106 ASN A CA 1
ATOM 829 C C . ASN A 1 106 ? 5.932 8.784 -10.297 1.00 84.38 106 ASN A C 1
ATOM 831 O O . ASN A 1 106 ? 5.187 8.369 -11.179 1.00 84.38 106 ASN A O 1
ATOM 835 N N . ARG A 1 107 ? 6.084 10.098 -10.084 1.00 84.75 107 ARG A N 1
ATOM 836 C CA . ARG A 1 107 ? 5.485 11.144 -10.929 1.00 84.75 107 ARG A CA 1
ATOM 837 C C . ARG A 1 107 ? 6.492 11.781 -11.874 1.00 84.75 107 ARG A C 1
ATOM 839 O O . ARG A 1 107 ? 6.114 12.171 -12.972 1.00 84.75 107 ARG A O 1
ATOM 846 N N . TYR A 1 108 ? 7.733 11.938 -11.425 1.00 83.62 108 TYR A N 1
ATOM 847 C CA . TYR A 1 108 ? 8.736 12.755 -12.112 1.00 83.62 108 TYR A CA 1
ATOM 848 C C . TYR A 1 108 ? 9.993 11.978 -12.515 1.00 83.62 108 TYR A C 1
ATOM 850 O O . TYR A 1 108 ? 10.872 12.544 -13.160 1.00 83.62 108 TYR A O 1
ATOM 858 N N . GLY A 1 109 ? 10.083 10.698 -12.155 1.00 75.62 109 GLY A N 1
ATOM 859 C CA . GLY A 1 109 ? 11.311 9.923 -12.248 1.00 75.62 109 GLY A CA 1
ATOM 860 C C . GLY A 1 109 ? 12.369 10.424 -11.267 1.00 75.62 109 GLY A C 1
ATOM 861 O O . GLY A 1 109 ? 12.092 11.183 -10.332 1.00 75.62 109 GLY A O 1
ATOM 862 N N . ALA A 1 110 ? 13.608 9.984 -11.467 1.00 69.81 110 ALA A N 1
ATOM 863 C CA . ALA A 1 110 ? 14.722 10.479 -10.674 1.00 69.81 110 ALA A CA 1
ATOM 864 C C . ALA A 1 110 ? 15.079 11.917 -11.099 1.00 69.81 110 ALA A C 1
ATOM 866 O O . ALA A 1 110 ? 15.147 12.198 -12.299 1.00 69.81 110 ALA A O 1
ATOM 867 N N . PRO A 1 111 ? 15.309 12.830 -10.136 1.00 64.88 111 PRO A N 1
ATOM 868 C CA . PRO A 1 111 ? 15.619 14.221 -10.442 1.00 64.88 111 PRO A CA 1
ATOM 869 C C . PRO A 1 111 ? 16.926 14.285 -11.225 1.00 64.88 111 PRO A C 1
ATOM 871 O O . PRO A 1 111 ? 17.930 13.804 -10.728 1.00 64.88 111 PRO A O 1
ATOM 874 N N . ALA A 1 112 ? 16.940 14.862 -12.425 1.00 56.81 112 ALA A N 1
ATOM 875 C CA . ALA A 1 112 ? 18.187 15.062 -13.157 1.00 56.81 112 ALA A CA 1
ATOM 876 C C . ALA A 1 112 ? 19.052 16.110 -12.433 1.00 56.81 112 ALA A C 1
ATOM 878 O O . ALA A 1 112 ? 18.596 17.235 -12.221 1.00 56.81 112 ALA A O 1
ATOM 879 N N . ASP A 1 113 ? 20.282 15.754 -12.064 1.00 60.78 113 ASP A N 1
ATOM 880 C CA . ASP A 1 113 ? 21.314 16.709 -11.655 1.00 60.78 113 ASP A CA 1
ATOM 881 C C . ASP A 1 113 ? 22.398 16.834 -12.742 1.00 60.78 113 ASP A C 1
ATOM 883 O O . ASP A 1 113 ? 22.422 16.082 -13.721 1.00 60.78 113 ASP A O 1
ATOM 887 N N . GLU A 1 114 ? 23.306 17.805 -12.596 1.00 49.31 114 GLU A N 1
ATOM 888 C CA . GLU A 1 114 ? 24.436 18.020 -13.519 1.00 49.31 114 GLU A CA 1
ATOM 889 C C . GLU A 1 114 ? 25.368 16.790 -13.634 1.00 49.31 114 GLU A C 1
ATOM 891 O O . GLU A 1 114 ? 26.238 16.743 -14.504 1.00 49.31 114 GLU A O 1
ATOM 896 N N . GLN A 1 115 ? 25.208 15.786 -12.765 1.00 52.12 115 GLN A N 1
ATOM 897 C CA . GLN A 1 115 ? 25.985 14.549 -12.714 1.00 52.12 115 GLN A CA 1
ATOM 898 C C . GLN A 1 115 ? 25.191 13.312 -13.189 1.00 52.12 115 GLN A C 1
ATOM 900 O O . GLN A 1 115 ? 25.732 12.198 -13.186 1.00 52.12 115 GLN A O 1
ATOM 905 N N . GLY A 1 116 ? 23.951 13.497 -13.661 1.00 53.78 116 GLY A N 1
ATOM 906 C CA . GLY A 1 116 ? 23.098 12.476 -14.263 1.00 53.78 116 GLY 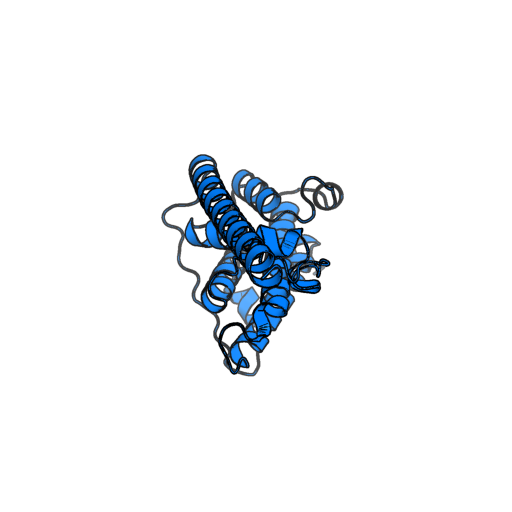A CA 1
ATOM 907 C C . GLY A 1 116 ? 21.820 12.195 -13.468 1.00 53.78 116 GLY A C 1
ATOM 908 O O . GLY A 1 116 ? 21.271 13.049 -12.785 1.00 53.78 116 GLY A O 1
ATOM 909 N N . VAL A 1 117 ? 21.304 10.973 -13.605 1.00 52.88 117 VAL A N 1
ATOM 910 C CA . VAL A 1 117 ? 20.100 10.510 -12.905 1.00 52.88 117 VAL A CA 1
ATOM 911 C C . VAL A 1 117 ? 20.532 9.814 -11.600 1.00 52.88 117 VAL A C 1
ATOM 913 O O . VAL A 1 117 ? 21.063 8.702 -11.671 1.00 52.88 117 VAL A O 1
ATOM 916 N N . PRO A 1 118 ? 20.371 10.413 -10.404 1.00 53.25 118 PRO A N 1
ATOM 917 C CA . PRO A 1 118 ? 20.503 9.725 -9.127 1.00 53.25 118 PRO A CA 1
ATOM 918 C C . PRO A 1 118 ? 19.525 8.551 -9.078 1.00 53.25 118 PRO A C 1
ATOM 920 O O . PRO A 1 118 ? 18.330 8.712 -8.855 1.00 53.25 118 PRO A O 1
ATOM 923 N N . HIS A 1 119 ? 20.042 7.337 -9.252 1.00 50.59 119 HIS A N 1
ATOM 924 C CA . HIS A 1 119 ? 19.281 6.088 -9.153 1.00 50.59 119 HIS A CA 1
ATOM 925 C C . HIS A 1 119 ? 18.884 5.754 -7.693 1.00 50.59 119 HIS A C 1
ATOM 927 O O . HIS A 1 119 ? 18.936 4.604 -7.266 1.00 50.59 119 HIS A O 1
ATOM 933 N N . GLY A 1 120 ? 18.570 6.750 -6.863 1.00 45.31 120 GLY A N 1
ATOM 934 C CA . GLY A 1 120 ? 18.296 6.584 -5.437 1.00 45.31 120 GLY A CA 1
ATOM 935 C C . GLY A 1 120 ? 16.973 5.869 -5.167 1.00 45.31 120 GLY A C 1
ATOM 936 O O . GLY A 1 120 ? 15.918 6.397 -5.486 1.00 45.31 120 GLY A O 1
ATOM 937 N N . ALA A 1 121 ? 17.065 4.692 -4.535 1.00 47.84 121 ALA A N 1
ATOM 938 C CA . ALA A 1 121 ? 15.980 3.925 -3.914 1.00 47.84 121 ALA A CA 1
ATOM 939 C C . ALA A 1 121 ? 14.763 3.618 -4.806 1.00 47.84 121 ALA A C 1
ATOM 941 O O . ALA A 1 121 ? 13.617 3.739 -4.375 1.00 47.84 121 ALA A O 1
ATOM 942 N N . VAL A 1 122 ? 15.002 3.120 -6.021 1.00 52.75 122 VAL A N 1
ATOM 943 C CA . VAL A 1 122 ? 13.967 2.384 -6.764 1.00 52.75 122 VAL A CA 1
ATOM 944 C C . VAL A 1 122 ? 13.763 1.029 -6.080 1.00 52.75 122 VAL A C 1
ATOM 946 O O . VAL A 1 122 ? 14.300 0.008 -6.499 1.00 52.75 122 VAL A O 1
ATOM 949 N N . LEU A 1 123 ? 13.033 1.013 -4.967 1.00 56.06 123 LEU A N 1
ATOM 950 C CA . LEU A 1 123 ? 12.504 -0.219 -4.387 1.00 56.06 123 LEU A CA 1
ATOM 951 C C . LEU A 1 123 ? 11.058 -0.366 -4.829 1.00 56.06 123 LEU A C 1
ATOM 953 O O . LEU A 1 123 ? 10.125 -0.267 -4.037 1.00 56.06 123 LEU A O 1
ATOM 957 N N . LEU A 1 124 ? 10.874 -0.612 -6.120 1.00 57.12 124 LEU A N 1
ATOM 958 C CA . LEU A 1 124 ? 9.615 -1.162 -6.578 1.00 57.12 124 LEU A CA 1
ATOM 959 C C . LEU A 1 124 ? 9.754 -2.675 -6.466 1.00 57.12 124 LEU A C 1
ATOM 961 O O . LEU A 1 124 ? 10.498 -3.342 -7.181 1.00 57.12 124 LEU A O 1
ATOM 965 N N . THR A 1 125 ? 9.104 -3.186 -5.423 1.00 60.69 125 THR A N 1
ATOM 966 C CA . THR A 1 125 ? 8.725 -4.591 -5.308 1.00 60.69 125 THR A CA 1
ATOM 967 C C . THR A 1 125 ? 8.174 -5.068 -6.640 1.00 60.69 125 THR A C 1
ATOM 969 O O . THR A 1 125 ? 7.461 -4.302 -7.275 1.00 60.69 125 THR A O 1
ATOM 972 N N . ASN A 1 126 ? 8.458 -6.319 -7.017 1.00 80.38 126 ASN A N 1
ATOM 973 C CA . ASN A 1 126 ? 7.843 -6.988 -8.168 1.00 80.38 126 ASN A CA 1
ATOM 974 C C . ASN A 1 126 ? 6.392 -6.498 -8.367 1.00 80.38 126 ASN A C 1
ATOM 976 O O . ASN A 1 126 ? 5.583 -6.656 -7.452 1.00 80.38 126 ASN A O 1
ATOM 980 N N . ASP A 1 127 ? 6.097 -5.881 -9.516 1.00 85.38 127 ASP A N 1
ATOM 981 C CA . ASP A 1 127 ? 4.833 -5.177 -9.765 1.00 85.38 127 ASP A CA 1
ATOM 982 C C . ASP A 1 127 ? 3.607 -6.089 -9.565 1.00 85.38 127 ASP A C 1
ATOM 984 O O . ASP A 1 127 ? 2.589 -5.658 -9.023 1.00 85.38 127 ASP A O 1
ATOM 988 N N . GLU A 1 128 ? 3.722 -7.378 -9.901 1.00 88.56 128 GLU A N 1
ATOM 989 C CA . GLU A 1 128 ? 2.682 -8.392 -9.665 1.00 88.56 128 GLU A CA 1
ATOM 990 C C . GLU A 1 128 ? 2.490 -8.676 -8.174 1.00 88.56 128 GLU A C 1
ATOM 992 O O . GLU A 1 128 ? 1.364 -8.771 -7.670 1.00 88.56 128 GLU A O 1
ATOM 997 N N . MET A 1 129 ? 3.602 -8.775 -7.441 1.00 89.25 129 MET A N 1
ATOM 998 C CA . MET A 1 129 ? 3.569 -8.934 -5.992 1.00 89.25 129 MET A CA 1
ATOM 999 C C . MET A 1 129 ? 2.938 -7.700 -5.348 1.00 89.25 129 MET A C 1
ATOM 1001 O O . MET A 1 129 ? 2.062 -7.848 -4.502 1.00 89.25 129 MET A O 1
ATOM 1005 N N . ALA A 1 130 ? 3.330 -6.497 -5.769 1.00 90.75 130 ALA A N 1
ATOM 1006 C CA . ALA A 1 130 ? 2.791 -5.246 -5.252 1.00 90.75 130 ALA A CA 1
ATOM 1007 C C . ALA A 1 130 ? 1.288 -5.125 -5.521 1.00 90.75 130 ALA A C 1
ATOM 1009 O O . ALA A 1 130 ? 0.519 -4.839 -4.602 1.00 90.75 130 ALA A O 1
ATOM 1010 N N . LEU A 1 131 ? 0.850 -5.438 -6.745 1.00 93.00 131 LEU A N 1
ATOM 1011 C CA . LEU A 1 131 ? -0.565 -5.498 -7.096 1.00 93.00 131 LEU A CA 1
ATOM 1012 C C . LEU A 1 131 ? -1.325 -6.456 -6.167 1.00 93.00 131 LEU A C 1
ATOM 1014 O O . LEU A 1 131 ? -2.386 -6.096 -5.651 1.00 93.00 131 LEU A O 1
ATOM 1018 N N . SER A 1 132 ? -0.764 -7.639 -5.910 1.00 93.62 132 SER A N 1
ATOM 1019 C CA . SER A 1 132 ? -1.372 -8.653 -5.042 1.00 93.62 132 SER A CA 1
ATOM 1020 C C . SER A 1 132 ? -1.461 -8.212 -3.582 1.00 93.62 132 SER A C 1
ATOM 1022 O O . SER A 1 132 ? -2.516 -8.351 -2.964 1.00 93.62 132 SER A O 1
ATOM 1024 N N . GLN A 1 133 ? -0.396 -7.621 -3.031 1.00 94.88 133 GLN A N 1
ATOM 1025 C CA . GLN A 1 133 ? -0.404 -7.147 -1.643 1.00 94.88 133 GLN A CA 1
ATOM 1026 C C . GLN A 1 133 ? -1.353 -5.952 -1.446 1.00 94.88 133 GLN A C 1
ATOM 1028 O O . GLN A 1 133 ? -2.024 -5.856 -0.418 1.00 94.88 133 GLN A O 1
ATOM 1033 N N . VAL A 1 134 ? -1.471 -5.054 -2.432 1.00 95.62 134 VAL A N 1
ATOM 1034 C CA . VAL A 1 134 ? -2.438 -3.943 -2.365 1.00 95.62 134 VAL A CA 1
ATOM 1035 C C . VAL A 1 134 ? -3.879 -4.452 -2.484 1.00 95.62 134 VAL A C 1
ATOM 1037 O O . VAL A 1 134 ? -4.762 -3.926 -1.808 1.00 95.62 134 VAL A O 1
ATOM 1040 N N . ALA A 1 135 ? -4.130 -5.505 -3.268 1.00 95.12 135 ALA A N 1
ATOM 1041 C CA . ALA A 1 135 ? -5.440 -6.159 -3.309 1.00 95.12 135 ALA A CA 1
ATOM 1042 C C . ALA A 1 135 ? -5.824 -6.731 -1.936 1.00 95.12 135 ALA A C 1
ATOM 1044 O O . ALA A 1 135 ? -6.938 -6.504 -1.463 1.00 95.12 135 ALA A O 1
ATOM 1045 N N . ALA A 1 136 ? -4.876 -7.399 -1.271 1.00 95.50 136 ALA A N 1
ATOM 1046 C CA . ALA A 1 136 ? -5.065 -7.921 0.076 1.00 95.50 136 ALA A CA 1
ATOM 1047 C C . ALA A 1 136 ? -5.381 -6.811 1.085 1.00 95.50 136 ALA A C 1
ATOM 1049 O O . ALA A 1 136 ? -6.331 -6.931 1.856 1.00 95.50 136 ALA A O 1
ATOM 1050 N N . LEU A 1 137 ? -4.663 -5.684 1.031 1.00 96.94 137 LEU A N 1
ATOM 1051 C CA . LEU A 1 137 ? -4.959 -4.511 1.859 1.00 96.94 137 LEU A CA 1
ATOM 1052 C C . LEU A 1 137 ? -6.388 -3.983 1.643 1.00 96.94 137 LEU A C 1
ATOM 1054 O O . LEU A 1 137 ? -7.085 -3.664 2.608 1.00 96.94 137 LEU A O 1
ATOM 1058 N N . LEU A 1 138 ? -6.831 -3.884 0.388 1.00 96.31 138 LEU A N 1
ATOM 1059 C CA . LEU A 1 138 ? -8.180 -3.419 0.052 1.00 96.31 138 LEU A CA 1
ATOM 1060 C C . LEU A 1 138 ? -9.252 -4.372 0.588 1.00 96.31 138 LEU A C 1
ATOM 1062 O O . LEU A 1 138 ? -10.239 -3.909 1.159 1.00 96.31 138 LEU A O 1
ATOM 1066 N N . ASP A 1 139 ? -9.039 -5.681 0.455 1.00 94.81 139 ASP A N 1
ATOM 1067 C CA . ASP A 1 139 ? -9.940 -6.698 0.994 1.00 94.81 139 ASP A CA 1
ATOM 1068 C C . ASP A 1 139 ? -10.046 -6.581 2.524 1.00 94.81 139 ASP A C 1
ATOM 1070 O O . ASP A 1 139 ? -11.159 -6.484 3.047 1.00 94.81 139 ASP A O 1
ATOM 1074 N N . ARG A 1 140 ? -8.907 -6.479 3.224 1.00 94.19 140 ARG A N 1
ATOM 1075 C CA . ARG A 1 140 ? -8.837 -6.304 4.689 1.00 94.19 140 ARG A CA 1
ATOM 1076 C C . ARG A 1 140 ? -9.644 -5.114 5.182 1.00 94.19 140 ARG A C 1
ATOM 1078 O O . ARG A 1 140 ? -10.401 -5.231 6.138 1.00 94.19 140 ARG A O 1
ATOM 1085 N N . ILE A 1 141 ? -9.488 -3.972 4.517 1.00 95.75 141 ILE A N 1
ATOM 1086 C CA . ILE A 1 141 ? -10.118 -2.712 4.929 1.00 95.75 141 ILE A CA 1
ATOM 1087 C C . ILE A 1 141 ? -11.599 -2.669 4.536 1.00 95.75 141 ILE A C 1
ATOM 1089 O O . ILE A 1 141 ? -12.388 -1.966 5.160 1.00 95.75 141 ILE A O 1
ATOM 1093 N N . SER A 1 142 ? -12.005 -3.414 3.507 1.00 92.50 142 SER A N 1
ATOM 1094 C CA . SER A 1 142 ? -13.384 -3.369 3.016 1.00 92.50 142 SER A CA 1
ATOM 1095 C C . SER A 1 142 ? -14.416 -4.020 3.933 1.00 92.50 142 SER A C 1
ATOM 1097 O O . SER A 1 142 ? -15.600 -3.704 3.805 1.00 92.50 142 SER A O 1
ATOM 1099 N N . GLY A 1 143 ? -14.002 -4.959 4.791 1.00 84.38 143 GLY A N 1
ATOM 1100 C CA . GLY A 1 143 ? -14.885 -5.800 5.610 1.00 84.38 143 GLY A CA 1
ATOM 1101 C C . GLY A 1 143 ? -15.738 -6.809 4.818 1.00 84.38 143 GLY A C 1
ATOM 1102 O O . GLY A 1 143 ? -16.067 -7.869 5.338 1.00 84.38 143 GLY A O 1
ATOM 1103 N N . ASP A 1 144 ? -16.059 -6.518 3.553 1.00 88.44 144 ASP A N 1
ATOM 1104 C CA . ASP A 1 144 ? -16.768 -7.392 2.611 1.00 88.44 144 ASP A CA 1
ATOM 1105 C C . ASP A 1 144 ? -16.080 -7.367 1.226 1.00 88.44 144 ASP A C 1
ATOM 1107 O O . ASP A 1 144 ? -16.500 -6.639 0.309 1.00 88.44 144 ASP A O 1
ATOM 1111 N N . PRO A 1 145 ? -15.015 -8.174 1.054 1.00 88.06 145 PRO A N 1
ATOM 1112 C CA . PRO A 1 145 ? -14.283 -8.289 -0.204 1.00 88.06 145 PRO A CA 1
ATOM 1113 C C . PRO A 1 145 ? -15.157 -8.713 -1.384 1.00 88.06 145 PRO A C 1
ATOM 1115 O O . PRO A 1 145 ? -14.958 -8.249 -2.506 1.00 88.06 145 PRO A O 1
ATOM 1118 N N . ALA A 1 146 ? -16.148 -9.580 -1.156 1.00 87.44 146 ALA A N 1
ATOM 1119 C CA . ALA A 1 146 ? -17.006 -10.097 -2.219 1.00 87.44 146 ALA A CA 1
ATOM 1120 C C . ALA A 1 146 ? -17.827 -8.968 -2.853 1.00 87.44 146 ALA A C 1
ATOM 1122 O O . ALA A 1 146 ? -17.846 -8.805 -4.077 1.00 87.44 146 ALA A O 1
ATOM 1123 N N . LYS A 1 147 ? -18.442 -8.123 -2.023 1.00 87.00 147 LYS A N 1
ATOM 1124 C CA . LYS A 1 147 ? -19.193 -6.954 -2.490 1.00 87.00 147 LYS A CA 1
ATOM 1125 C C . LYS A 1 147 ? -18.304 -5.919 -3.171 1.00 87.00 147 LYS A C 1
ATOM 1127 O O . LYS A 1 147 ? -18.720 -5.316 -4.166 1.00 87.00 147 LYS A O 1
A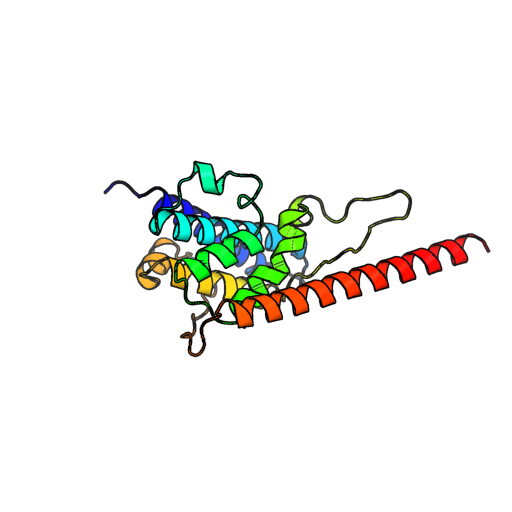TOM 1132 N N . LEU A 1 148 ? -17.096 -5.708 -2.651 1.00 85.25 148 LEU A N 1
ATOM 1133 C CA . LEU A 1 148 ? -16.112 -4.811 -3.253 1.00 85.25 148 LEU A CA 1
ATOM 1134 C C . LEU A 1 148 ? -15.722 -5.286 -4.664 1.00 85.25 148 LEU A C 1
ATOM 1136 O O . LEU A 1 148 ? -15.781 -4.504 -5.616 1.00 85.25 148 LEU A O 1
ATOM 1140 N N . ARG A 1 149 ? -15.413 -6.579 -4.804 1.00 85.56 149 ARG A N 1
ATOM 1141 C CA . ARG A 1 149 ? -15.057 -7.241 -6.068 1.00 85.56 149 ARG A CA 1
ATOM 1142 C C . ARG A 1 149 ? -16.174 -7.150 -7.102 1.00 85.56 149 ARG A C 1
ATOM 1144 O O . ARG A 1 149 ? -15.917 -6.736 -8.227 1.00 85.56 149 ARG A O 1
ATOM 1151 N N . VAL A 1 150 ? -17.418 -7.451 -6.715 1.00 85.12 150 VAL A N 1
ATOM 1152 C CA . VAL A 1 150 ? -18.588 -7.351 -7.610 1.00 85.12 150 VAL A CA 1
ATOM 1153 C C . VAL A 1 150 ? -18.766 -5.927 -8.138 1.00 85.12 150 VAL A C 1
ATOM 1155 O O . VAL A 1 150 ? -18.996 -5.731 -9.328 1.00 85.12 150 VAL A O 1
ATOM 1158 N N . ARG A 1 151 ? -18.620 -4.914 -7.276 1.00 82.94 151 ARG A N 1
ATOM 1159 C CA . ARG A 1 151 ? -18.777 -3.505 -7.670 1.00 82.94 151 ARG A CA 1
ATOM 1160 C C . ARG A 1 151 ? -17.711 -3.034 -8.664 1.00 82.94 151 ARG A C 1
ATOM 1162 O O . ARG A 1 151 ? -17.991 -2.149 -9.466 1.00 82.94 151 ARG A O 1
ATOM 1169 N N . HIS A 1 152 ? -16.504 -3.582 -8.572 1.00 80.00 152 HIS A N 1
ATOM 1170 C CA . HIS A 1 152 ? -15.340 -3.170 -9.360 1.00 80.00 152 HIS A CA 1
ATOM 1171 C C . HIS A 1 152 ? -14.870 -4.257 -10.337 1.00 80.00 152 HIS A C 1
ATOM 1173 O O . HIS A 1 152 ? -13.702 -4.279 -10.743 1.00 80.00 152 HIS A O 1
ATOM 1179 N N . GLY A 1 153 ? -15.781 -5.158 -10.716 1.00 77.19 153 GLY A N 1
ATOM 1180 C CA . GLY A 1 153 ? -15.556 -6.130 -11.777 1.00 77.19 153 GLY A CA 1
ATOM 1181 C C . GLY A 1 153 ? -15.231 -5.433 -13.099 1.00 77.19 153 GLY A C 1
ATOM 1182 O O . GLY A 1 153 ? -15.726 -4.341 -13.374 1.00 77.19 153 GLY A O 1
ATOM 1183 N N . HIS A 1 154 ? -14.370 -6.054 -13.901 1.00 77.50 154 HIS A N 1
ATOM 1184 C CA . HIS A 1 154 ? -14.061 -5.609 -15.258 1.00 77.50 154 HIS A CA 1
ATOM 1185 C C . HIS A 1 154 ? -14.730 -6.551 -16.265 1.00 77.50 154 HIS A C 1
ATOM 1187 O O . HIS A 1 154 ? -14.964 -7.717 -15.947 1.00 77.50 154 HIS A O 1
ATOM 1193 N N . ALA A 1 155 ? -15.048 -6.052 -17.463 1.00 76.06 155 ALA A N 1
ATOM 1194 C CA . ALA A 1 155 ? -15.645 -6.877 -18.517 1.00 76.06 155 ALA A CA 1
ATOM 1195 C C . ALA A 1 155 ? -14.671 -7.964 -19.005 1.00 76.06 155 ALA A C 1
ATOM 1197 O O . ALA A 1 155 ? -15.070 -9.098 -19.265 1.00 76.06 155 ALA A O 1
ATOM 1198 N N . GLU A 1 156 ? -13.384 -7.628 -19.084 1.00 76.12 156 GLU A N 1
ATOM 1199 C CA . GLU A 1 156 ? -12.317 -8.600 -19.324 1.00 76.12 156 GLU A CA 1
ATOM 1200 C C . GLU A 1 156 ? -11.973 -9.359 -18.039 1.00 76.12 156 GLU A C 1
ATOM 1202 O O . GLU A 1 156 ? -12.012 -8.800 -16.939 1.00 76.12 156 GLU A O 1
ATOM 1207 N N . LYS A 1 157 ? -11.572 -10.628 -18.182 1.00 74.81 157 LYS A N 1
ATOM 1208 C CA . LYS A 1 157 ? -11.098 -11.464 -17.071 1.00 74.81 157 LYS A CA 1
ATOM 1209 C C . LYS A 1 157 ? -9.682 -11.057 -16.659 1.00 74.81 157 LYS A C 1
ATOM 1211 O O . LYS A 1 157 ? -8.716 -11.747 -16.964 1.00 74.81 157 LYS A O 1
ATOM 1216 N N . LEU A 1 158 ? -9.574 -9.923 -15.979 1.00 82.31 158 LEU A N 1
ATOM 1217 C CA . LEU A 1 158 ? -8.346 -9.512 -15.309 1.00 82.31 158 LEU A CA 1
ATOM 1218 C C . LEU A 1 158 ? -8.228 -10.244 -13.974 1.00 82.31 158 LEU A C 1
ATOM 1220 O O . LEU A 1 158 ? -9.225 -10.382 -13.258 1.00 82.31 158 LEU A O 1
ATOM 1224 N N . ASP A 1 159 ? -7.015 -10.680 -13.636 1.00 80.06 159 ASP A N 1
ATOM 1225 C CA . ASP A 1 159 ? -6.777 -11.419 -12.400 1.00 80.06 159 ASP A CA 1
ATOM 1226 C C . ASP A 1 159 ? -7.202 -10.607 -11.163 1.00 80.06 159 ASP A C 1
ATOM 1228 O O . ASP A 1 159 ? -7.043 -9.384 -11.081 1.00 80.06 159 ASP A O 1
ATOM 1232 N N . TRP A 1 160 ? -7.794 -11.288 -10.190 1.00 86.00 160 TRP A N 1
ATOM 1233 C CA . TRP A 1 160 ? -8.052 -10.714 -8.879 1.00 86.00 160 TRP A CA 1
ATOM 1234 C C . TRP A 1 160 ? -7.463 -11.659 -7.841 1.00 86.00 160 TRP A C 1
ATOM 1236 O O . TRP A 1 160 ? -8.117 -12.647 -7.485 1.00 86.00 160 TRP A O 1
ATOM 1246 N N . PRO A 1 161 ? -6.262 -11.353 -7.327 1.00 87.88 161 PRO A N 1
ATOM 1247 C CA . PRO A 1 161 ? -5.530 -12.289 -6.499 1.00 87.88 161 PRO A CA 1
ATOM 1248 C C . PRO A 1 161 ? -6.317 -12.653 -5.238 1.00 87.88 161 PRO A C 1
ATOM 1250 O O . PRO A 1 161 ? -7.114 -11.876 -4.689 1.00 87.88 161 PRO A O 1
ATOM 1253 N N . GLN A 1 162 ? -6.128 -13.892 -4.799 1.00 87.38 162 GLN A N 1
ATOM 1254 C CA . GLN A 1 162 ? -6.721 -14.375 -3.565 1.00 87.38 162 GLN A CA 1
ATOM 1255 C C . GLN A 1 162 ? -6.000 -13.749 -2.371 1.00 87.38 162 GLN A C 1
ATOM 1257 O O . GLN A 1 162 ? -4.779 -13.838 -2.254 1.00 87.38 162 GLN A O 1
ATOM 1262 N N . THR A 1 163 ? -6.771 -13.168 -1.456 1.00 91.50 163 THR A N 1
ATOM 1263 C CA . THR A 1 163 ? -6.250 -12.684 -0.177 1.00 91.50 163 THR A CA 1
ATOM 1264 C C . THR A 1 163 ? -6.145 -13.853 0.789 1.00 91.50 163 THR A C 1
ATOM 1266 O O . THR A 1 163 ? -7.142 -14.517 1.082 1.00 91.50 163 THR A O 1
ATOM 1269 N N . LEU A 1 164 ? -4.929 -14.129 1.254 1.00 92.25 164 LEU A N 1
ATOM 1270 C CA . LEU A 1 164 ? -4.666 -15.194 2.216 1.00 92.25 164 LEU A CA 1
ATOM 1271 C C . LEU A 1 164 ? -4.994 -14.729 3.648 1.00 92.25 164 LEU A C 1
ATOM 1273 O O . LEU A 1 164 ? -4.866 -13.540 3.959 1.00 92.25 164 LEU A O 1
ATOM 1277 N N . PRO A 1 165 ? -5.407 -15.649 4.539 1.00 93.00 165 PRO A N 1
ATOM 1278 C CA . PRO A 1 165 ? -5.640 -15.317 5.941 1.00 93.00 165 PRO A CA 1
ATOM 1279 C C . PRO A 1 165 ? -4.343 -14.877 6.631 1.00 93.00 165 PRO A C 1
ATOM 1281 O O . PRO A 1 165 ? -3.253 -15.344 6.296 1.00 93.00 165 PRO A O 1
ATOM 1284 N N . VAL A 1 166 ? -4.463 -14.007 7.637 1.00 95.25 166 VAL A N 1
ATOM 1285 C CA . VAL A 1 166 ? -3.325 -13.649 8.498 1.00 95.25 166 VAL A CA 1
ATOM 1286 C C . VAL A 1 166 ? -3.224 -14.660 9.606 1.00 95.25 166 VAL A C 1
ATOM 1288 O O . VAL A 1 166 ? -4.118 -14.771 10.434 1.00 95.25 166 VAL A O 1
ATOM 1291 N N . LEU A 1 167 ? -2.110 -15.378 9.619 1.00 94.12 167 LEU A N 1
ATOM 1292 C CA . LEU A 1 167 ? -1.776 -16.278 10.715 1.00 94.12 167 LEU A CA 1
ATOM 1293 C C . LEU A 1 167 ? -0.982 -15.553 11.807 1.00 94.12 167 LEU A C 1
ATOM 1295 O O . LEU A 1 167 ? -1.141 -15.852 12.985 1.00 94.12 167 LEU A O 1
ATOM 1299 N N . TYR A 1 168 ? -0.154 -14.582 11.409 1.00 94.38 168 TYR A N 1
ATOM 1300 C CA . TYR A 1 168 ? 0.745 -13.839 12.291 1.00 94.38 168 TYR A CA 1
ATOM 1301 C C . TYR A 1 168 ? 0.664 -12.344 11.953 1.00 94.38 168 TYR A C 1
ATOM 1303 O O . TYR A 1 168 ? 1.362 -11.895 11.038 1.00 94.38 168 TYR A O 1
ATOM 1311 N N . PRO A 1 169 ? -0.238 -11.582 12.599 1.00 96.44 169 PRO A N 1
ATOM 1312 C CA . PRO A 1 169 ? -0.378 -10.158 12.326 1.00 96.44 169 PRO A CA 1
ATOM 1313 C C . PRO A 1 169 ? 0.862 -9.394 12.788 1.00 96.44 169 PRO A C 1
ATOM 1315 O O . PRO A 1 169 ? 1.498 -9.744 13.781 1.00 96.44 169 PRO A O 1
ATOM 1318 N N . VAL A 1 170 ? 1.200 -8.336 12.057 1.00 97.56 170 VAL A N 1
ATOM 1319 C CA . VAL A 1 170 ? 2.300 -7.436 12.412 1.00 97.56 170 VAL A CA 1
ATOM 1320 C C . VAL A 1 170 ? 1.920 -6.622 13.645 1.00 97.56 170 VAL A C 1
ATOM 1322 O O . VAL A 1 170 ? 0.965 -5.848 13.613 1.00 97.56 170 VAL A O 1
ATOM 1325 N N . ASP A 1 171 ? 2.710 -6.748 14.705 1.00 97.00 171 ASP A N 1
ATOM 1326 C CA . ASP A 1 171 ? 2.647 -5.871 15.868 1.00 97.00 171 ASP A CA 1
ATOM 1327 C C . ASP A 1 171 ? 3.682 -4.732 15.780 1.00 97.00 171 ASP A C 1
ATOM 1329 O O . ASP A 1 171 ? 4.373 -4.535 14.776 1.00 97.00 171 ASP A O 1
ATOM 1333 N N . ALA A 1 172 ? 3.788 -3.943 16.850 1.00 95.56 172 ALA A N 1
ATOM 1334 C CA . ALA A 1 172 ? 4.712 -2.818 16.899 1.00 95.56 172 ALA A CA 1
ATOM 1335 C C . ALA A 1 172 ? 6.194 -3.230 16.877 1.00 95.56 172 ALA A C 1
ATOM 1337 O O . ALA A 1 172 ? 7.025 -2.404 16.502 1.00 95.56 172 ALA A O 1
ATOM 1338 N N . GLU A 1 173 ? 6.545 -4.433 17.331 1.00 97.19 173 GLU A N 1
ATOM 1339 C CA . GLU A 1 173 ? 7.920 -4.933 17.335 1.00 97.19 173 GLU A CA 1
ATOM 1340 C C . GLU A 1 173 ? 8.320 -5.419 15.949 1.00 97.19 173 GLU A C 1
ATOM 1342 O O . GLU A 1 173 ? 9.265 -4.875 15.374 1.00 97.19 173 GLU A O 1
ATOM 1347 N N . VAL A 1 174 ? 7.515 -6.304 15.361 1.00 97.50 174 VAL A N 1
ATOM 1348 C CA . VAL A 1 174 ? 7.710 -6.793 13.991 1.00 97.50 174 VAL A CA 1
ATOM 1349 C C . VAL A 1 174 ? 7.761 -5.621 13.010 1.00 97.50 174 VAL A C 1
ATOM 1351 O O . VAL A 1 174 ? 8.629 -5.570 12.140 1.00 97.50 174 VAL A O 1
ATOM 1354 N N . LEU A 1 175 ? 6.891 -4.617 13.168 1.00 97.56 175 LEU A N 1
ATOM 1355 C CA . LEU A 1 175 ? 6.909 -3.438 12.300 1.00 97.56 175 LEU A CA 1
ATOM 1356 C C . LEU A 1 175 ? 8.238 -2.672 12.370 1.00 97.56 175 LEU A C 1
ATOM 1358 O O . LEU A 1 175 ? 8.739 -2.242 11.331 1.00 97.56 175 LEU A O 1
ATOM 1362 N N . ARG A 1 176 ? 8.828 -2.515 13.565 1.00 97.31 176 ARG A N 1
ATOM 1363 C CA . ARG A 1 176 ? 10.130 -1.841 13.723 1.00 97.31 176 ARG A CA 1
ATOM 1364 C C . ARG A 1 176 ? 11.247 -2.610 13.025 1.00 97.31 176 ARG A C 1
ATOM 1366 O O . ARG A 1 176 ? 12.102 -1.990 12.394 1.00 97.31 176 ARG A O 1
ATOM 1373 N N . GLU A 1 177 ? 11.240 -3.936 13.111 1.00 97.56 177 GLU A N 1
ATOM 1374 C CA . GLU A 1 177 ? 12.226 -4.788 12.434 1.00 97.56 177 GLU A CA 1
ATOM 1375 C C . GLU A 1 177 ? 12.114 -4.692 10.909 1.00 97.56 177 GLU A C 1
ATOM 1377 O O . GLU A 1 177 ? 13.124 -4.567 10.203 1.00 97.56 177 GLU A O 1
ATOM 1382 N N . LEU A 1 178 ? 10.883 -4.688 10.389 1.00 96.06 178 LEU A N 1
ATOM 1383 C CA . LEU A 1 178 ? 10.626 -4.500 8.962 1.00 96.06 178 LEU A CA 1
ATOM 1384 C C . LEU A 1 178 ? 11.110 -3.127 8.487 1.00 96.06 178 LEU A C 1
ATOM 1386 O O . LEU A 1 178 ? 11.796 -3.035 7.470 1.00 96.06 178 LEU A O 1
ATOM 1390 N N . GLU A 1 179 ? 10.809 -2.063 9.231 1.00 94.75 179 GLU A N 1
ATOM 1391 C CA . GLU A 1 179 ? 11.277 -0.711 8.917 1.00 94.75 179 GLU A CA 1
ATOM 1392 C C . GLU A 1 179 ? 12.800 -0.619 8.898 1.00 94.75 179 GLU A C 1
ATOM 1394 O O . GLU A 1 179 ? 13.353 -0.106 7.927 1.00 94.75 179 GLU A O 1
ATOM 1399 N N . ALA A 1 180 ? 13.478 -1.174 9.907 1.00 94.31 180 ALA A N 1
ATOM 1400 C CA . ALA A 1 180 ? 14.938 -1.215 9.955 1.00 94.31 180 ALA A CA 1
ATOM 1401 C C . ALA A 1 180 ? 15.524 -1.980 8.757 1.00 94.31 180 ALA A C 1
ATOM 1403 O O . ALA A 1 180 ? 16.500 -1.540 8.145 1.00 94.31 180 ALA A O 1
ATOM 1404 N N . THR A 1 181 ? 14.894 -3.092 8.371 1.00 92.56 181 THR A N 1
ATOM 1405 C CA . THR A 1 181 ? 15.286 -3.873 7.191 1.00 92.56 181 THR A CA 1
ATOM 1406 C C . THR A 1 181 ? 15.150 -3.056 5.904 1.00 92.56 181 THR A C 1
ATOM 1408 O O . THR A 1 181 ? 16.052 -3.074 5.062 1.00 92.56 181 THR A O 1
ATOM 1411 N N . ILE A 1 182 ? 14.043 -2.326 5.732 1.00 89.06 182 ILE A N 1
ATOM 1412 C CA . ILE A 1 182 ? 13.831 -1.471 4.556 1.00 89.06 182 ILE A CA 1
ATOM 1413 C C . ILE A 1 182 ? 14.801 -0.285 4.553 1.00 89.06 182 ILE A C 1
ATOM 1415 O O . ILE A 1 182 ? 15.415 -0.017 3.522 1.00 89.06 182 ILE A O 1
ATOM 1419 N N . ASP A 1 183 ? 15.016 0.370 5.693 1.00 88.00 183 ASP A N 1
ATOM 1420 C CA . ASP A 1 183 ? 15.962 1.486 5.822 1.00 88.00 183 ASP A CA 1
ATOM 1421 C C . ASP A 1 183 ? 17.400 1.050 5.496 1.00 8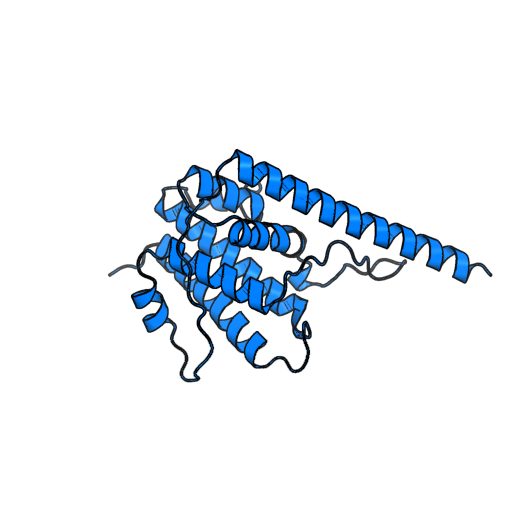8.00 183 ASP A C 1
ATOM 1423 O O . ASP A 1 183 ? 18.135 1.771 4.811 1.00 88.00 183 ASP A O 1
ATOM 1427 N N . GLY A 1 184 ? 17.783 -0.169 5.895 1.00 87.31 184 GLY A N 1
ATOM 1428 C CA . GLY A 1 184 ? 19.052 -0.787 5.513 1.00 87.31 184 GLY A CA 1
ATOM 1429 C C . GLY A 1 184 ? 19.180 -0.998 4.001 1.00 87.31 184 GLY A C 1
ATOM 1430 O O . GLY A 1 184 ? 20.206 -0.647 3.414 1.00 87.31 184 GLY A O 1
ATOM 1431 N N . LYS A 1 185 ? 18.126 -1.500 3.341 1.00 84.38 185 LYS A N 1
ATOM 1432 C CA . LYS A 1 185 ? 18.096 -1.674 1.874 1.00 84.38 185 LYS A CA 1
ATOM 1433 C C . LYS A 1 185 ? 18.197 -0.339 1.138 1.00 84.38 185 LYS A C 1
ATOM 1435 O O . LYS A 1 185 ? 19.002 -0.217 0.216 1.00 84.38 185 LYS A O 1
ATOM 1440 N N . VAL A 1 186 ? 17.426 0.664 1.560 1.00 80.31 186 VAL A N 1
ATOM 1441 C CA . VAL A 1 186 ? 17.472 2.026 1.000 1.00 80.31 186 VAL A CA 1
ATOM 1442 C C . VAL A 1 186 ? 18.879 2.609 1.135 1.00 80.31 186 VAL A C 1
ATOM 1444 O O . VAL A 1 186 ? 19.446 3.098 0.156 1.00 80.31 186 VAL A O 1
ATOM 1447 N N . SER A 1 187 ? 19.480 2.492 2.321 1.00 83.00 187 SER A N 1
ATOM 1448 C CA . SER A 1 187 ? 20.841 2.974 2.586 1.00 83.00 187 SER A CA 1
ATOM 1449 C C . SER A 1 187 ? 21.893 2.271 1.725 1.00 83.00 187 SER A C 1
ATOM 1451 O O . SER A 1 187 ? 22.811 2.923 1.222 1.00 83.00 187 SER A O 1
ATOM 1453 N N . TYR A 1 188 ? 21.749 0.959 1.518 1.00 82.25 188 TYR A N 1
ATOM 1454 C CA . TYR A 1 188 ? 22.633 0.171 0.660 1.00 82.25 188 TYR A CA 1
ATOM 1455 C C . TYR A 1 188 ? 22.532 0.582 -0.815 1.00 82.25 188 TYR A C 1
ATOM 1457 O O . TYR A 1 188 ? 23.547 0.817 -1.466 1.00 82.25 188 TYR A O 1
ATOM 1465 N N . VAL A 1 189 ? 21.318 0.755 -1.344 1.00 77.00 189 VAL A N 1
ATOM 1466 C CA . VAL A 1 189 ? 21.128 1.237 -2.724 1.00 77.00 189 VAL A CA 1
ATOM 1467 C C . VAL A 1 189 ? 21.718 2.640 -2.890 1.00 77.00 189 VAL A C 1
ATOM 1469 O O . VAL A 1 189 ? 22.434 2.913 -3.853 1.00 77.00 189 VAL A O 1
ATOM 1472 N N . ALA A 1 190 ? 21.482 3.529 -1.922 1.00 75.50 190 ALA A N 1
ATOM 1473 C CA . ALA A 1 190 ? 22.045 4.874 -1.941 1.00 75.50 190 ALA A CA 1
ATOM 1474 C C . ALA A 1 190 ? 23.586 4.875 -1.9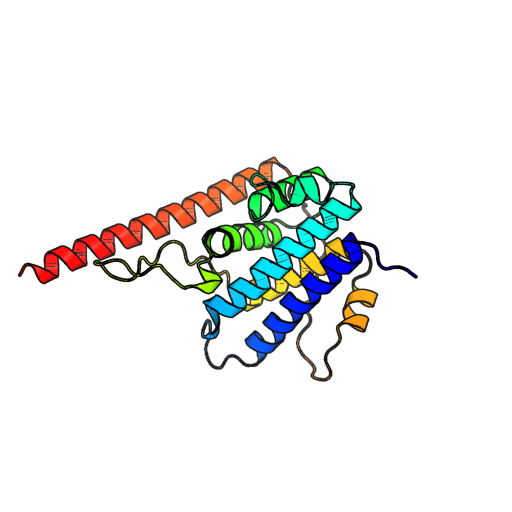31 1.00 75.50 190 ALA A C 1
ATOM 1476 O O . ALA A 1 190 ? 24.195 5.711 -2.603 1.00 75.50 190 ALA A O 1
ATOM 1477 N N . SER A 1 191 ? 24.232 3.955 -1.202 1.00 79.75 191 SER A N 1
ATOM 1478 C CA . SER A 1 191 ? 25.697 3.857 -1.176 1.00 79.75 191 SER A CA 1
ATOM 1479 C C . SER A 1 191 ? 26.274 3.345 -2.498 1.00 79.75 191 SER A C 1
ATOM 1481 O O . SER A 1 191 ? 27.233 3.938 -2.996 1.00 79.75 191 SER A O 1
ATOM 1483 N N . LEU A 1 192 ? 25.650 2.335 -3.116 1.00 75.44 192 LEU A N 1
ATOM 1484 C CA . LEU A 1 192 ? 26.043 1.827 -4.435 1.00 75.44 192 LEU A CA 1
ATOM 1485 C C . LEU A 1 192 ? 26.028 2.930 -5.499 1.00 75.44 192 LEU A C 1
ATOM 1487 O O . LEU A 1 192 ? 26.977 3.058 -6.276 1.00 75.44 192 LEU A O 1
ATOM 1491 N N . ASN A 1 193 ? 24.991 3.768 -5.504 1.00 70.81 193 ASN A N 1
ATOM 1492 C CA . ASN A 1 193 ? 24.880 4.863 -6.467 1.00 70.81 193 ASN A CA 1
ATOM 1493 C C . ASN A 1 193 ? 25.995 5.893 -6.328 1.00 70.81 193 ASN A C 1
ATOM 1495 O O . ASN A 1 193 ? 26.570 6.300 -7.338 1.00 70.81 193 ASN A O 1
ATOM 1499 N N . ARG A 1 194 ? 26.335 6.278 -5.090 1.00 75.44 194 ARG A N 1
ATOM 1500 C CA . ARG A 1 194 ? 27.453 7.198 -4.838 1.00 75.44 194 ARG A CA 1
ATOM 1501 C C . ARG A 1 194 ? 28.760 6.631 -5.389 1.00 75.44 194 ARG A C 1
ATOM 1503 O O . ARG A 1 194 ? 29.450 7.315 -6.139 1.00 75.44 194 ARG A O 1
ATOM 1510 N N . SER A 1 195 ? 29.041 5.353 -5.125 1.00 76.50 195 SER A N 1
ATOM 1511 C CA . SER A 1 195 ? 30.240 4.687 -5.648 1.00 76.50 195 SER A CA 1
ATOM 1512 C C . SER A 1 195 ? 30.277 4.620 -7.182 1.00 76.50 195 SER A C 1
ATOM 1514 O O . SER A 1 195 ? 31.343 4.762 -7.782 1.00 76.50 195 SER A O 1
ATOM 1516 N N . ILE A 1 196 ? 29.133 4.422 -7.847 1.00 74.19 196 ILE A N 1
ATOM 1517 C CA . ILE A 1 196 ? 29.047 4.435 -9.319 1.00 74.19 196 ILE A CA 1
ATOM 1518 C C . ILE A 1 196 ? 29.322 5.841 -9.871 1.00 74.19 196 ILE A C 1
ATOM 1520 O O . ILE A 1 196 ? 30.088 5.984 -10.829 1.00 74.19 196 ILE A O 1
ATOM 1524 N N . GLN A 1 197 ? 28.735 6.879 -9.269 1.00 72.25 197 GLN A N 1
ATOM 1525 C CA . GLN A 1 197 ? 28.945 8.270 -9.680 1.00 72.25 197 GLN A CA 1
ATOM 1526 C C . GLN A 1 197 ? 30.411 8.700 -9.517 1.00 72.25 197 GLN A C 1
ATOM 1528 O O . GLN A 1 197 ? 30.977 9.315 -10.423 1.00 72.25 197 GLN A O 1
ATOM 1533 N N . GLU A 1 198 ? 31.058 8.328 -8.411 1.00 78.62 198 GLU A N 1
ATOM 1534 C CA . GLU A 1 198 ? 32.481 8.603 -8.172 1.00 78.62 198 GLU A CA 1
ATOM 1535 C C . GLU A 1 198 ? 33.378 7.966 -9.241 1.00 78.62 198 GLU A C 1
ATOM 1537 O O . GLU A 1 198 ? 34.263 8.636 -9.780 1.00 78.62 198 GLU A O 1
ATOM 1542 N N . ARG A 1 199 ? 33.121 6.704 -9.616 1.00 76.75 199 ARG A N 1
ATOM 1543 C CA . ARG A 1 199 ? 33.875 6.023 -10.686 1.00 76.75 199 ARG A CA 1
ATOM 1544 C C . ARG A 1 199 ? 33.715 6.714 -12.041 1.00 76.75 199 ARG A C 1
ATOM 1546 O O . ARG A 1 199 ? 34.706 6.880 -12.748 1.00 76.75 199 ARG A O 1
ATOM 1553 N N . ARG A 1 200 ? 32.499 7.157 -12.386 1.00 73.75 200 ARG A N 1
ATOM 1554 C CA . ARG A 1 200 ? 32.228 7.878 -13.645 1.00 73.75 200 ARG A CA 1
ATOM 1555 C C . ARG A 1 200 ? 32.991 9.204 -13.732 1.00 73.75 200 ARG A C 1
ATOM 1557 O O . ARG A 1 200 ? 33.581 9.489 -14.773 1.00 73.75 200 ARG A O 1
ATOM 1564 N N . LYS A 1 201 ? 33.058 9.967 -12.633 1.00 73.81 201 LYS A N 1
ATOM 1565 C CA . LYS A 1 201 ? 33.826 11.225 -12.573 1.00 73.81 201 LYS A CA 1
ATOM 1566 C C . LYS A 1 201 ? 35.322 11.007 -12.832 1.00 73.81 201 LYS A C 1
ATOM 1568 O O . LYS A 1 201 ? 35.917 11.756 -13.597 1.00 73.81 201 LYS A O 1
ATOM 1573 N N . HIS A 1 202 ? 35.913 9.948 -12.274 1.00 71.88 202 HIS A N 1
ATOM 1574 C CA . HIS A 1 202 ? 37.333 9.631 -12.484 1.00 71.88 202 HIS A CA 1
ATOM 1575 C C . HIS A 1 202 ? 37.647 9.164 -13.916 1.00 71.88 202 HIS A C 1
ATOM 1577 O O . HIS A 1 202 ? 38.746 9.407 -14.407 1.00 71.88 202 HIS A O 1
ATOM 1583 N N . SER A 1 203 ? 36.702 8.509 -14.602 1.00 68.69 203 SER A N 1
ATOM 1584 C CA . SER A 1 203 ? 36.888 8.080 -15.998 1.00 68.69 203 SER A CA 1
ATOM 1585 C C . SER A 1 203 ? 36.787 9.209 -17.028 1.00 68.69 203 SER A C 1
ATOM 1587 O O . SER A 1 203 ? 37.325 9.063 -18.114 1.00 68.69 203 SER A O 1
ATOM 1589 N N . GLN A 1 204 ? 36.121 10.322 -16.702 1.00 61.91 204 GLN A N 1
ATOM 1590 C CA . GLN A 1 204 ? 35.974 11.482 -17.597 1.00 61.91 204 GLN A CA 1
ATOM 1591 C C . GLN A 1 204 ? 37.138 12.486 -17.494 1.00 61.91 204 GLN A C 1
ATOM 1593 O O . GLN A 1 204 ? 37.189 13.442 -18.258 1.00 61.91 204 GLN A O 1
ATOM 1598 N N . GLN A 1 205 ? 38.060 12.287 -16.546 1.00 57.81 205 GLN A N 1
ATOM 1599 C CA . GLN A 1 205 ? 39.243 13.132 -16.326 1.00 57.81 205 GLN A CA 1
ATOM 1600 C C . GLN A 1 205 ? 40.534 12.542 -16.933 1.00 57.81 205 GLN A C 1
ATOM 1602 O O . GLN A 1 205 ? 41.620 13.055 -16.666 1.00 57.81 205 GLN A O 1
ATOM 1607 N N . ARG A 1 206 ? 40.430 11.460 -17.714 1.00 51.91 206 ARG A N 1
ATOM 1608 C CA . ARG A 1 206 ? 41.525 10.842 -18.477 1.00 51.91 206 ARG A CA 1
ATOM 1609 C C . ARG A 1 206 ? 41.264 10.991 -19.965 1.00 51.91 206 ARG A C 1
ATOM 1611 O O . ARG A 1 206 ? 42.264 11.142 -20.694 1.00 51.91 206 ARG A O 1
#

Organism: NCBI:txid2728849

pLDDT: mean 85.39, std 12.76, range [45.31, 97.88]

Sequence (206 aa):
MKTSVAGYRLSIAMRYWHSARIILANQIRQSEFLEPLGFLLGMATELALKAYLLDTGVTEKALASKKIGHDLRALLRECIRAGLEIAPNEASCILNMREAHFTHFNRYGAPADEQGVPHGAVLLTNDEMALSQVAALLDRISGDPAKLRVRHGHAEKLDWPQTLPVLYPVDAEVLRELEATIDGKVSYVASLNRSIQERRKHSQQR

Secondary structure (DSSP, 8-state):
-PPPHHHHHHHHHHHHHHHHHHHHHT-SSTTTTHHHHHHHHHHHHHHHHHHHHHHTT--HHHHTSTTTTT-HHHHHHHHHHTT----HHHHHHHHHHHHHHHTTHHHH-SPPBTTB---TT-----HHHHHHHHHHHHHHHHS-HHHHHHHT--SS----PPPPPPSS---HHHHHHHHHHHHHHHHHHHHHHHHHHHHHHHHTT-

Radius of gyration: 18.34 Å; chains: 1; bounding box: 69×34×40 Å